Protein AF-A0A835XZD0-F1 (afdb_monomer)

Structure (mmCIF, N/CA/C/O backbone):
data_AF-A0A835XZD0-F1
#
_entry.id   AF-A0A835XZD0-F1
#
loop_
_atom_site.group_PDB
_atom_site.id
_atom_site.type_symbol
_atom_site.label_atom_id
_atom_site.label_alt_id
_atom_site.label_comp_id
_atom_site.label_asym_id
_atom_site.label_entity_id
_atom_site.label_seq_id
_atom_site.pdbx_PDB_ins_code
_atom_site.Cartn_x
_atom_site.Cartn_y
_atom_site.Cartn_z
_atom_site.occupancy
_atom_site.B_iso_or_equiv
_atom_site.auth_seq_id
_atom_site.auth_comp_id
_atom_site.auth_asym_id
_atom_site.auth_atom_id
_atom_site.pdbx_PDB_model_num
ATOM 1 N N . MET A 1 1 ? -7.000 -15.574 10.319 1.00 62.00 1 MET A N 1
ATOM 2 C CA . MET A 1 1 ? -7.477 -14.331 9.666 1.00 62.00 1 MET A CA 1
ATOM 3 C C . MET A 1 1 ? -6.426 -13.228 9.641 1.00 62.00 1 MET A C 1
ATOM 5 O O . MET A 1 1 ? -6.126 -12.768 8.556 1.00 62.00 1 MET A O 1
ATOM 9 N N . MET A 1 2 ? -5.828 -12.828 10.772 1.00 71.19 2 MET A N 1
ATOM 10 C CA . MET A 1 2 ? -4.904 -11.673 10.806 1.00 71.19 2 MET A CA 1
ATOM 11 C C . MET A 1 2 ? -3.666 -11.814 9.914 1.00 71.19 2 MET A C 1
ATOM 13 O O . MET A 1 2 ? -3.356 -10.897 9.166 1.00 71.19 2 MET A O 1
ATOM 17 N N . ALA A 1 3 ? -3.011 -12.978 9.919 1.00 74.88 3 ALA A N 1
ATOM 18 C CA . ALA A 1 3 ? -1.850 -13.234 9.058 1.00 74.88 3 ALA A CA 1
ATOM 19 C C . ALA A 1 3 ? -2.166 -13.081 7.558 1.00 74.88 3 ALA A C 1
ATOM 21 O O . ALA A 1 3 ? -1.335 -12.616 6.789 1.00 74.88 3 ALA A O 1
ATOM 22 N N . LEU A 1 4 ? -3.399 -13.409 7.166 1.00 74.69 4 LEU A N 1
ATOM 23 C CA . LEU A 1 4 ? -3.897 -13.322 5.794 1.00 74.69 4 LEU A CA 1
ATOM 24 C C . LEU A 1 4 ? -3.960 -11.862 5.312 1.00 74.69 4 LEU A C 1
ATOM 26 O O . LEU A 1 4 ? -3.632 -11.574 4.170 1.00 74.69 4 LEU A O 1
ATOM 30 N N . PHE A 1 5 ? -4.308 -10.933 6.209 1.00 76.12 5 PHE A N 1
ATOM 31 C CA . PHE A 1 5 ? -4.291 -9.495 5.925 1.00 76.12 5 PHE A CA 1
ATOM 32 C C . PHE A 1 5 ? -2.883 -8.905 5.913 1.00 76.12 5 PHE A C 1
ATOM 34 O O . PHE A 1 5 ? -2.608 -8.009 5.124 1.00 76.12 5 PHE A O 1
ATOM 41 N N . VAL A 1 6 ? -1.984 -9.409 6.761 1.00 83.88 6 VAL A N 1
ATOM 42 C CA . VAL A 1 6 ? -0.593 -8.932 6.812 1.00 83.88 6 VAL A CA 1
ATOM 43 C C . VAL A 1 6 ? 0.179 -9.330 5.552 1.00 83.88 6 VAL A C 1
ATOM 45 O O . VAL A 1 6 ? 0.949 -8.531 5.033 1.00 83.88 6 VAL A O 1
ATOM 48 N N . LEU A 1 7 ? -0.056 -10.538 5.032 1.00 88.81 7 LEU A N 1
ATOM 49 C CA . LEU A 1 7 ? 0.599 -11.050 3.821 1.00 88.81 7 LEU A CA 1
ATOM 50 C C . LEU A 1 7 ? -0.079 -10.601 2.517 1.00 88.81 7 LEU A C 1
ATOM 52 O O . LEU A 1 7 ? 0.405 -10.914 1.429 1.00 88.81 7 LEU A O 1
ATOM 56 N N . PHE A 1 8 ? -1.181 -9.857 2.613 1.00 89.88 8 PHE A N 1
ATOM 57 C CA . PHE A 1 8 ? -1.976 -9.432 1.467 1.00 89.88 8 PHE A CA 1
ATOM 58 C C . PHE A 1 8 ? -1.177 -8.672 0.389 1.00 89.88 8 PHE A C 1
ATOM 60 O O . PHE A 1 8 ? -1.317 -9.033 -0.780 1.00 89.88 8 PHE A O 1
ATOM 67 N N . PRO A 1 9 ? -0.296 -7.699 0.718 1.00 92.19 9 PRO A N 1
ATOM 68 C CA . PRO A 1 9 ? 0.507 -7.017 -0.301 1.00 92.19 9 PRO A CA 1
ATOM 69 C C . PRO A 1 9 ? 1.419 -7.983 -1.070 1.00 92.19 9 PRO A C 1
ATOM 71 O O . PRO A 1 9 ? 1.536 -7.894 -2.289 1.00 92.19 9 PRO A O 1
ATOM 74 N N . SER A 1 10 ? 2.020 -8.951 -0.372 1.00 92.56 10 SER A N 1
ATOM 75 C CA . SER A 1 10 ? 2.908 -9.947 -0.980 1.00 92.56 10 SER A CA 1
ATOM 76 C C . SER A 1 10 ? 2.158 -10.873 -1.934 1.00 92.56 10 SER A C 1
ATOM 78 O O . SER A 1 10 ? 2.663 -11.203 -3.005 1.00 92.56 10 SER A O 1
ATOM 80 N N . TRP A 1 11 ? 0.940 -11.281 -1.575 1.00 92.00 11 TRP A N 1
ATOM 81 C CA . TRP A 1 11 ? 0.103 -12.108 -2.445 1.00 92.00 11 TRP A CA 1
ATOM 82 C C . TRP A 1 11 ? -0.404 -11.340 -3.656 1.00 92.00 11 TRP A C 1
ATOM 84 O O . TRP A 1 11 ? -0.382 -11.883 -4.757 1.00 92.00 11 TRP A O 1
ATOM 94 N N . ALA A 1 12 ? -0.798 -10.079 -3.473 1.00 94.56 12 ALA A N 1
ATOM 95 C CA . ALA A 1 12 ? -1.161 -9.203 -4.577 1.00 94.56 12 ALA A CA 1
ATOM 96 C C . ALA A 1 12 ? -0.004 -9.061 -5.571 1.00 94.56 12 ALA A C 1
ATOM 98 O O . ALA A 1 12 ? -0.209 -9.220 -6.772 1.00 94.56 12 ALA A O 1
ATOM 99 N N . ASN A 1 13 ? 1.219 -8.855 -5.075 1.00 94.56 13 ASN A N 1
ATOM 100 C CA . ASN A 1 13 ? 2.401 -8.735 -5.923 1.00 94.56 13 ASN A CA 1
ATOM 101 C C . ASN A 1 13 ? 2.656 -10.040 -6.692 1.00 94.56 13 ASN A C 1
ATOM 103 O O . ASN A 1 13 ? 2.790 -10.022 -7.915 1.00 94.56 13 ASN A O 1
ATOM 107 N N . ALA A 1 14 ? 2.626 -11.184 -6.000 1.00 93.06 14 ALA A N 1
ATOM 108 C CA . ALA A 1 14 ? 2.765 -12.492 -6.634 1.00 93.06 14 ALA A CA 1
ATOM 109 C C . ALA A 1 14 ? 1.700 -12.727 -7.717 1.00 93.06 14 ALA A C 1
ATOM 111 O O . ALA A 1 14 ? 2.046 -13.094 -8.838 1.00 93.06 14 ALA A O 1
ATOM 112 N N . GLY A 1 15 ? 0.433 -12.441 -7.414 1.00 93.56 15 GLY A N 1
ATOM 113 C CA . GLY A 1 15 ? -0.678 -12.597 -8.347 1.00 93.56 15 GLY A CA 1
ATOM 114 C C . GLY A 1 15 ? -0.558 -11.699 -9.576 1.00 93.56 15 GLY A C 1
ATOM 115 O O . GLY A 1 15 ? -0.644 -12.193 -10.697 1.00 93.56 15 GLY A O 1
ATOM 116 N N . PHE A 1 16 ? -0.307 -10.399 -9.394 1.00 94.12 16 PHE A N 1
ATOM 117 C CA . PHE A 1 16 ? -0.150 -9.473 -10.520 1.00 94.12 16 PHE A CA 1
ATOM 118 C C . PHE A 1 16 ? 1.096 -9.779 -11.352 1.00 94.12 16 PHE A C 1
ATOM 120 O O . PHE A 1 16 ? 1.062 -9.627 -12.569 1.00 94.12 16 PHE A O 1
ATOM 127 N N . SER A 1 17 ? 2.177 -10.264 -10.733 1.00 92.50 17 SER A N 1
ATOM 128 C CA . SER A 1 17 ? 3.423 -10.558 -11.452 1.00 92.50 17 SER A CA 1
ATOM 129 C C . SER A 1 17 ? 3.309 -11.718 -12.446 1.00 92.50 17 SER A C 1
ATOM 131 O O . SER A 1 17 ? 4.144 -11.834 -13.336 1.00 92.50 17 SER A O 1
ATOM 133 N N . ILE A 1 18 ? 2.259 -12.544 -12.347 1.00 93.00 18 ILE A N 1
ATOM 134 C CA . ILE A 1 18 ? 1.927 -13.542 -13.375 1.00 93.00 18 ILE A CA 1
ATOM 135 C C . ILE A 1 18 ? 1.577 -12.849 -14.701 1.00 93.00 18 ILE A C 1
ATOM 137 O O . ILE A 1 18 ? 1.911 -13.363 -15.752 1.00 93.00 18 ILE A O 1
ATOM 141 N N . PHE A 1 19 ? 0.972 -11.663 -14.653 1.00 91.69 19 PHE A N 1
ATOM 142 C CA . PHE A 1 19 ? 0.562 -10.884 -15.828 1.00 91.69 19 PHE A CA 1
ATOM 143 C C . PHE A 1 19 ? 1.585 -9.817 -16.236 1.00 91.69 19 PHE A C 1
ATOM 145 O O . PHE A 1 19 ? 1.381 -9.100 -17.217 1.00 91.69 19 PHE A O 1
ATOM 152 N N . SER A 1 20 ? 2.650 -9.660 -15.449 1.00 90.44 20 SER A N 1
ATOM 153 C CA . SER A 1 20 ? 3.707 -8.692 -15.717 1.00 90.44 20 SER A CA 1
ATOM 154 C C . SER A 1 20 ? 4.618 -9.226 -16.805 1.00 90.44 20 SER A C 1
ATOM 156 O O . SER A 1 20 ? 5.092 -10.362 -16.732 1.00 90.44 20 SER A O 1
ATOM 158 N N . CYS A 1 21 ? 4.878 -8.385 -17.794 1.00 88.00 21 CYS A N 1
ATOM 159 C CA . CYS A 1 21 ? 5.799 -8.689 -18.867 1.00 88.00 21 CYS A CA 1
ATOM 160 C C . CYS A 1 21 ? 6.776 -7.547 -19.051 1.00 88.00 21 CYS A C 1
ATOM 162 O O . CYS A 1 21 ? 6.448 -6.391 -18.787 1.00 88.00 21 CYS A O 1
ATOM 164 N N . TYR A 1 22 ? 7.963 -7.894 -19.522 1.00 83.12 22 TYR A N 1
ATOM 165 C CA . TYR A 1 22 ? 9.059 -6.966 -19.711 1.00 83.12 22 TYR A CA 1
ATOM 166 C C . TYR A 1 22 ? 9.560 -7.039 -21.152 1.00 83.12 22 TYR A C 1
ATOM 168 O O . TYR A 1 22 ? 9.716 -8.125 -21.716 1.00 83.12 22 TYR A O 1
ATOM 176 N N . LEU A 1 23 ? 9.783 -5.878 -21.762 1.00 79.44 23 LEU A N 1
ATOM 177 C CA . LEU A 1 23 ? 10.375 -5.771 -23.091 1.00 79.44 23 LEU A CA 1
ATOM 178 C C . LEU A 1 23 ? 11.888 -5.648 -22.920 1.00 79.44 23 LEU A C 1
ATOM 180 O O . LEU A 1 23 ? 12.367 -4.702 -22.302 1.00 79.44 23 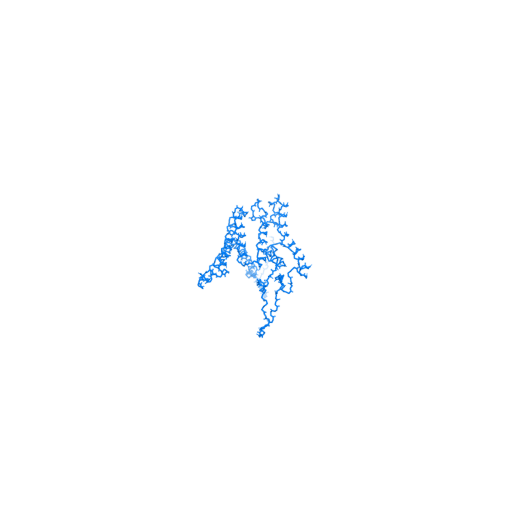LEU A O 1
ATOM 184 N N . VAL A 1 24 ? 12.625 -6.636 -23.429 1.00 73.25 24 VAL A N 1
ATOM 185 C CA . VAL A 1 24 ? 14.086 -6.695 -23.277 1.00 73.25 24 VAL A CA 1
ATOM 186 C C . VAL A 1 24 ? 14.778 -5.703 -24.214 1.00 73.25 24 VAL A C 1
ATOM 188 O O . VAL A 1 24 ? 15.782 -5.124 -23.818 1.00 73.25 24 VAL A O 1
ATOM 191 N N . ASP A 1 25 ? 14.197 -5.421 -25.386 1.00 62.72 25 ASP A N 1
ATOM 192 C CA . ASP A 1 25 ? 14.733 -4.457 -26.346 1.00 62.72 25 ASP A CA 1
ATOM 193 C C . ASP A 1 25 ? 13.641 -3.550 -26.930 1.00 62.72 25 ASP A C 1
ATOM 195 O O . ASP A 1 25 ? 12.787 -3.979 -27.703 1.00 62.72 25 ASP A O 1
ATOM 199 N N . ASN A 1 26 ? 13.723 -2.257 -26.604 1.00 54.38 26 ASN A N 1
ATOM 200 C CA . ASN A 1 26 ? 12.981 -1.181 -27.273 1.00 54.38 26 ASN A CA 1
ATOM 201 C C . ASN A 1 26 ? 13.875 -0.410 -28.252 1.00 54.38 26 ASN A C 1
ATOM 203 O O . ASN A 1 26 ? 13.522 0.700 -28.662 1.00 54.38 26 ASN A O 1
ATOM 207 N N . THR A 1 27 ? 15.061 -0.931 -28.592 1.00 51.12 27 THR A N 1
ATOM 208 C CA . THR A 1 27 ? 15.845 -0.295 -29.645 1.00 51.12 27 THR A CA 1
ATOM 209 C C . THR A 1 27 ? 15.006 -0.387 -30.917 1.00 51.12 27 THR A C 1
ATOM 211 O O . THR A 1 27 ? 14.569 -1.485 -31.278 1.00 51.12 27 THR A O 1
ATOM 214 N N . PRO A 1 28 ? 14.697 0.737 -31.595 1.00 44.06 28 PRO A N 1
ATOM 215 C CA . PRO A 1 28 ? 14.210 0.625 -32.950 1.00 44.06 28 PRO A CA 1
ATOM 216 C C . PRO A 1 28 ? 15.306 -0.160 -33.646 1.00 44.06 28 PRO A C 1
ATOM 218 O O . PRO A 1 28 ? 16.447 0.303 -33.710 1.00 44.06 28 PRO A O 1
ATOM 221 N N . SER A 1 29 ? 14.987 -1.378 -34.081 1.00 43.34 29 SER A N 1
ATOM 222 C CA . SER A 1 29 ? 15.802 -2.046 -35.071 1.00 43.34 29 SER A CA 1
ATOM 223 C C . SER A 1 29 ? 15.931 -1.014 -36.173 1.00 43.34 29 SER A C 1
ATOM 225 O O . SER A 1 29 ? 14.979 -0.693 -36.888 1.00 43.34 29 SER A O 1
ATOM 227 N N . LEU A 1 30 ? 17.100 -0.377 -36.229 1.00 44.03 30 LEU A N 1
ATOM 228 C CA . LEU A 1 30 ? 17.513 0.326 -37.408 1.00 44.03 30 LEU A CA 1
ATOM 229 C C . LEU A 1 30 ? 17.287 -0.716 -38.490 1.00 44.03 30 LEU A C 1
ATOM 231 O O . LEU A 1 30 ? 17.976 -1.733 -38.545 1.00 44.03 30 LEU A O 1
ATOM 235 N N . GLY A 1 31 ? 16.313 -0.452 -39.358 1.00 43.59 31 GLY A N 1
ATOM 236 C CA . GLY A 1 31 ? 16.214 -1.039 -40.684 1.00 43.59 31 GLY A CA 1
ATOM 237 C C . GLY A 1 31 ? 17.425 -0.649 -41.532 1.00 43.59 31 GLY A C 1
ATOM 238 O O . GLY A 1 31 ? 17.304 -0.395 -42.725 1.00 43.59 31 GLY A O 1
ATOM 239 N N . GLN A 1 32 ? 18.603 -0.576 -40.926 1.00 40.03 32 GLN A N 1
ATOM 240 C CA . GLN A 1 32 ? 19.863 -0.527 -41.590 1.00 40.03 32 GLN A CA 1
ATOM 241 C C . GLN A 1 32 ? 20.332 -1.969 -41.624 1.00 40.03 32 GLN A C 1
ATOM 243 O O . GLN A 1 32 ? 20.843 -2.521 -40.654 1.00 40.03 32 GLN A O 1
ATOM 248 N N . ARG A 1 33 ? 20.127 -2.566 -42.799 1.00 41.69 33 ARG A N 1
ATOM 249 C CA . ARG A 1 33 ? 21.093 -3.476 -43.411 1.00 41.69 33 ARG A CA 1
ATOM 250 C C . ARG A 1 33 ? 22.505 -2.906 -43.201 1.00 41.69 33 ARG A C 1
ATOM 252 O O . ARG A 1 33 ? 23.051 -2.251 -44.083 1.00 41.69 33 ARG A O 1
ATOM 259 N N . GLY A 1 34 ? 23.067 -3.101 -42.017 1.00 37.88 34 GLY A N 1
ATOM 260 C CA . GLY A 1 34 ? 24.493 -3.082 -41.779 1.00 37.88 34 GLY A CA 1
ATOM 261 C C . GLY A 1 34 ? 24.986 -4.424 -42.271 1.00 37.88 34 GLY A C 1
ATOM 262 O O . GLY A 1 34 ? 24.643 -5.462 -41.713 1.00 37.88 34 GLY A O 1
ATOM 263 N N . SER A 1 35 ? 25.677 -4.394 -43.402 1.00 35.72 35 SER A N 1
ATOM 264 C CA . SER A 1 35 ? 26.403 -5.516 -43.973 1.00 35.72 35 SER A CA 1
ATOM 265 C C . SER A 1 35 ? 27.103 -6.327 -42.888 1.00 35.72 35 SER A C 1
ATOM 267 O O . SER A 1 35 ? 27.881 -5.788 -42.104 1.00 35.72 35 SER A O 1
ATOM 269 N N . ALA A 1 36 ? 26.841 -7.630 -42.894 1.00 45.81 36 ALA A N 1
ATOM 270 C CA . ALA A 1 36 ? 27.636 -8.613 -42.192 1.00 45.81 36 ALA A CA 1
ATOM 271 C C . ALA A 1 36 ? 29.098 -8.505 -42.641 1.00 45.81 36 ALA A C 1
ATOM 273 O O . ALA A 1 36 ? 29.450 -9.052 -43.677 1.00 45.81 36 ALA A O 1
ATOM 274 N N . THR A 1 37 ? 29.921 -7.803 -41.870 1.00 44.28 37 THR A N 1
ATOM 275 C CA . THR A 1 37 ? 31.369 -8.012 -41.762 1.00 44.28 37 THR A CA 1
ATOM 276 C C . THR A 1 37 ? 31.860 -7.249 -40.540 1.00 44.28 37 THR A C 1
ATOM 278 O O . THR A 1 37 ? 32.275 -6.107 -40.665 1.00 44.28 37 THR A O 1
ATOM 281 N N . GLU A 1 38 ? 31.770 -7.874 -39.368 1.00 37.72 38 GLU A N 1
ATOM 282 C CA . GLU A 1 38 ? 32.809 -7.823 -38.330 1.00 37.72 38 GLU A CA 1
ATOM 283 C C . GLU A 1 38 ? 32.451 -8.847 -37.246 1.00 37.72 38 GLU A C 1
ATOM 285 O O . GLU A 1 38 ? 31.845 -8.566 -36.219 1.00 37.72 38 GLU A O 1
ATOM 290 N N . SER A 1 39 ? 32.791 -10.101 -37.544 1.00 48.72 39 SER A N 1
ATOM 291 C CA . SER A 1 39 ? 32.987 -11.128 -36.530 1.00 48.72 39 SER A CA 1
ATOM 292 C C . SER A 1 39 ? 34.387 -10.935 -35.961 1.00 48.72 39 SER A C 1
ATOM 294 O O . SER A 1 39 ? 35.364 -11.135 -36.681 1.00 48.72 39 SER A O 1
ATOM 296 N N . LEU A 1 40 ? 34.486 -10.556 -34.687 1.00 44.19 40 LEU A N 1
ATOM 297 C CA . LEU A 1 40 ? 35.631 -10.902 -33.850 1.00 44.19 40 LEU A CA 1
ATOM 298 C C . LEU A 1 40 ? 35.239 -10.816 -32.369 1.00 44.19 40 LEU A C 1
ATOM 300 O O . LEU A 1 40 ? 35.133 -9.745 -31.784 1.00 44.19 40 LEU A O 1
ATOM 304 N N . ASN A 1 41 ? 35.058 -12.002 -31.785 1.00 44.19 41 ASN A N 1
ATOM 305 C CA . ASN A 1 41 ? 35.061 -12.290 -30.350 1.00 44.19 41 ASN A CA 1
ATOM 306 C C . ASN A 1 41 ? 33.994 -11.573 -29.510 1.00 44.19 41 ASN A C 1
ATOM 308 O O . ASN A 1 41 ? 34.301 -10.796 -28.610 1.00 44.19 41 ASN A O 1
ATOM 312 N N . GLY A 1 42 ? 32.734 -11.924 -29.729 1.00 35.41 42 GLY A N 1
ATOM 313 C CA . GLY A 1 42 ? 31.656 -11.600 -28.806 1.00 35.41 42 GLY A CA 1
ATOM 314 C C . GLY A 1 42 ? 30.603 -12.683 -28.906 1.00 35.41 42 GLY A C 1
ATOM 315 O O . GLY A 1 42 ? 30.081 -12.921 -29.987 1.00 35.41 42 GLY A O 1
ATOM 316 N N . PHE A 1 43 ? 30.364 -13.372 -27.796 1.00 41.38 43 PHE A N 1
ATOM 317 C CA . PHE A 1 43 ? 29.231 -14.264 -27.566 1.00 41.38 43 PHE A CA 1
ATOM 318 C C . PHE A 1 43 ? 27.994 -13.768 -28.332 1.00 41.38 43 PHE A C 1
ATOM 320 O O . PHE A 1 43 ? 27.593 -12.620 -28.141 1.00 41.38 43 PHE A O 1
ATOM 327 N N . GLU A 1 44 ? 27.442 -14.597 -29.227 1.00 41.91 44 GLU A N 1
ATOM 328 C CA . GLU A 1 44 ? 26.218 -14.293 -29.969 1.00 41.91 44 GLU A CA 1
ATOM 329 C C . GLU A 1 44 ? 25.075 -14.056 -28.972 1.00 41.91 44 GLU A C 1
ATOM 331 O O . GLU A 1 44 ? 24.315 -14.958 -28.631 1.00 41.91 44 GLU A O 1
ATOM 336 N N . PHE A 1 45 ? 24.903 -12.812 -28.527 1.00 50.56 45 PHE A N 1
ATOM 337 C CA . PHE A 1 45 ? 23.612 -12.300 -28.088 1.00 50.56 45 PHE A CA 1
ATOM 338 C C . PHE A 1 45 ? 22.767 -12.108 -29.348 1.00 50.56 45 PHE A C 1
ATOM 340 O O . PHE A 1 45 ? 22.440 -10.992 -29.747 1.00 50.56 45 PHE A O 1
ATOM 347 N N . ALA A 1 46 ? 22.494 -13.213 -30.044 1.00 44.81 46 ALA A N 1
ATOM 348 C CA . ALA A 1 46 ? 21.573 -13.242 -31.156 1.00 44.81 46 ALA A CA 1
ATOM 349 C C . ALA A 1 46 ? 20.180 -12.955 -30.591 1.00 44.81 46 ALA A C 1
ATOM 351 O O . ALA A 1 46 ? 19.461 -13.850 -30.163 1.00 44.81 46 ALA A O 1
ATOM 352 N N . LEU A 1 47 ? 19.852 -11.664 -30.591 1.00 46.91 47 LEU A N 1
ATOM 353 C CA . LEU A 1 47 ? 18.527 -11.142 -30.872 1.00 46.91 47 LEU A CA 1
ATOM 354 C C . LEU A 1 47 ? 17.443 -11.729 -29.957 1.00 46.91 47 LEU A C 1
ATOM 356 O O . LEU A 1 47 ? 16.616 -12.531 -30.386 1.00 46.91 47 LEU A O 1
ATOM 360 N N . ALA A 1 48 ? 17.335 -11.185 -28.740 1.00 43.12 48 ALA A N 1
ATOM 361 C CA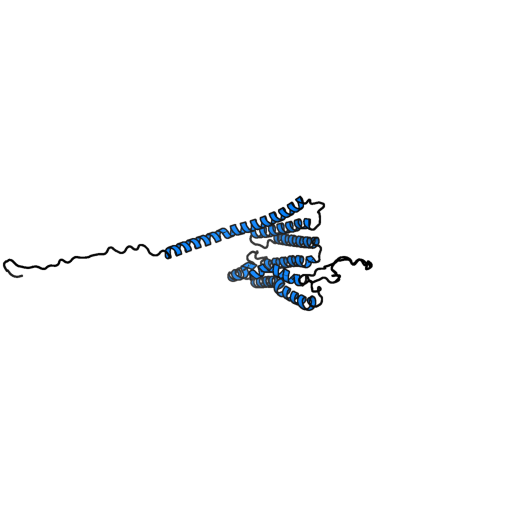 . ALA A 1 48 ? 16.067 -11.139 -28.001 1.00 43.12 48 ALA A CA 1
ATOM 362 C C . ALA A 1 48 ? 15.065 -10.179 -28.688 1.00 43.12 48 ALA A C 1
ATOM 364 O O . ALA A 1 48 ? 14.333 -9.427 -28.051 1.00 43.12 48 ALA A O 1
ATOM 365 N N . THR A 1 49 ? 15.042 -10.187 -30.022 1.00 44.19 49 THR A N 1
ATOM 366 C CA . THR A 1 49 ? 14.180 -9.383 -30.885 1.00 44.19 49 THR A CA 1
ATOM 367 C C . THR A 1 49 ? 12.852 -10.109 -31.050 1.00 44.19 49 THR A C 1
ATOM 369 O O . THR A 1 49 ? 12.410 -10.404 -32.159 1.00 44.19 49 THR A O 1
ATOM 372 N N . ALA A 1 50 ? 12.220 -10.445 -29.928 1.00 47.28 50 ALA A N 1
ATOM 373 C CA . ALA A 1 50 ? 10.816 -10.794 -29.934 1.00 47.28 50 ALA A CA 1
ATOM 374 C C . ALA A 1 50 ? 10.020 -9.474 -29.920 1.00 47.28 50 ALA A C 1
ATOM 376 O O . ALA A 1 50 ? 10.195 -8.669 -29.006 1.00 47.28 50 ALA A O 1
ATOM 377 N N . PRO A 1 51 ? 9.138 -9.208 -30.904 1.00 54.88 51 PRO A N 1
ATOM 378 C CA . PRO A 1 51 ? 8.201 -8.082 -30.823 1.00 54.88 51 PRO A CA 1
ATOM 379 C C . PRO A 1 51 ? 7.221 -8.230 -29.642 1.00 54.88 51 PRO A C 1
ATOM 381 O O . PRO A 1 51 ? 6.569 -7.268 -29.240 1.00 54.88 51 PRO A O 1
ATOM 384 N N . SER A 1 52 ? 7.110 -9.440 -29.093 1.00 61.72 52 SER A N 1
ATOM 385 C CA . SER A 1 52 ? 6.392 -9.797 -27.875 1.00 61.72 52 SER A CA 1
ATOM 386 C C . SER A 1 52 ? 7.344 -9.797 -26.675 1.00 61.72 52 SER A C 1
ATOM 388 O O . SER A 1 52 ? 8.383 -10.445 -26.716 1.00 61.72 52 SER A O 1
ATOM 390 N N . GLY A 1 53 ? 6.989 -9.101 -25.589 1.00 79.31 53 GLY A N 1
ATOM 391 C CA . GLY A 1 53 ? 7.777 -9.112 -24.347 1.00 79.31 53 GLY A CA 1
ATOM 392 C C . GLY A 1 53 ? 7.924 -10.511 -23.728 1.00 79.31 53 GLY A C 1
ATOM 393 O O . GLY A 1 53 ? 7.267 -11.464 -24.145 1.00 79.31 53 GLY A O 1
ATOM 394 N N . TYR A 1 54 ? 8.752 -10.629 -22.693 1.00 86.69 54 TYR A N 1
ATOM 395 C CA . TYR A 1 54 ? 8.968 -11.869 -21.936 1.00 86.69 54 TYR A CA 1
ATOM 396 C C . TYR A 1 54 ? 8.266 -11.818 -20.579 1.00 86.69 54 TYR A C 1
ATOM 398 O O . TYR A 1 54 ? 7.991 -10.738 -20.047 1.00 86.69 54 TYR A O 1
ATOM 406 N N . TRP A 1 55 ? 7.940 -12.983 -20.018 1.00 89.44 55 TRP A N 1
ATOM 407 C CA . TRP A 1 55 ? 7.292 -13.060 -18.710 1.00 89.44 55 TRP A CA 1
ATOM 408 C C . TRP A 1 55 ? 8.274 -12.727 -17.577 1.00 89.44 55 TRP A C 1
ATOM 410 O O . TRP A 1 55 ? 9.305 -13.376 -17.422 1.00 89.44 55 TRP A O 1
ATOM 420 N N . THR A 1 56 ? 7.929 -11.761 -16.717 1.00 87.06 56 THR A N 1
ATOM 421 C CA . THR A 1 56 ? 8.839 -11.246 -15.676 1.00 87.06 56 THR A CA 1
ATOM 422 C C . THR A 1 56 ? 9.303 -12.309 -14.669 1.00 87.06 56 THR A C 1
ATOM 424 O O . THR A 1 56 ? 10.377 -12.182 -14.081 1.00 87.06 56 THR A O 1
ATOM 427 N N . ARG A 1 57 ? 8.510 -13.364 -14.436 1.00 87.75 57 ARG A N 1
ATOM 428 C CA . ARG A 1 57 ? 8.856 -14.444 -13.490 1.00 87.75 57 ARG A CA 1
ATOM 429 C C . ARG A 1 57 ? 9.675 -15.570 -14.110 1.00 87.75 57 ARG A C 1
ATOM 431 O O . ARG A 1 57 ? 10.366 -16.261 -13.365 1.00 87.75 57 ARG A O 1
ATOM 438 N N . ASP A 1 58 ? 9.581 -15.756 -15.420 1.00 89.44 58 ASP A N 1
ATOM 439 C CA . ASP A 1 58 ? 10.318 -16.775 -16.157 1.00 89.44 58 ASP A CA 1
ATOM 440 C C . ASP A 1 58 ? 10.626 -16.254 -17.563 1.00 89.44 58 ASP A C 1
ATOM 442 O O . ASP A 1 58 ? 9.803 -16.316 -18.478 1.00 89.44 58 ASP A O 1
ATOM 446 N N . MET A 1 59 ? 11.849 -15.750 -17.723 1.00 86.81 59 MET A N 1
ATOM 447 C CA . MET A 1 59 ? 12.332 -15.177 -18.979 1.00 86.81 59 MET A CA 1
ATOM 448 C C . MET A 1 59 ? 12.560 -16.233 -20.074 1.00 86.81 59 MET A C 1
ATOM 450 O O . MET A 1 59 ? 12.915 -15.869 -21.192 1.00 86.81 59 MET A O 1
ATOM 454 N N . GLN A 1 60 ? 12.357 -17.529 -19.794 1.00 87.62 60 GLN A N 1
ATOM 455 C CA . GLN A 1 60 ? 12.353 -18.576 -20.823 1.00 87.62 60 GLN A CA 1
ATOM 456 C C . GLN A 1 60 ? 11.021 -18.644 -21.588 1.00 87.62 60 GLN A C 1
ATOM 458 O O . GLN A 1 60 ? 10.938 -19.336 -22.602 1.00 87.62 60 GLN A O 1
ATOM 463 N N . GLN A 1 61 ? 9.978 -17.953 -21.112 1.00 85.81 61 GLN A N 1
ATOM 464 C CA . GLN A 1 61 ? 8.638 -17.968 -21.696 1.00 85.81 61 GLN A CA 1
ATOM 465 C C . GLN A 1 61 ? 8.286 -16.612 -22.322 1.00 85.81 61 GLN A C 1
ATOM 467 O O . GLN A 1 61 ? 8.447 -15.552 -21.709 1.00 85.81 61 GLN A O 1
ATOM 472 N N . GLU A 1 62 ? 7.722 -16.651 -23.529 1.00 86.06 62 GLU A N 1
ATOM 473 C CA . GLU A 1 62 ? 7.143 -15.471 -24.175 1.00 86.06 62 GLU A CA 1
ATOM 474 C C . GLU A 1 62 ? 5.880 -14.989 -23.441 1.00 86.06 62 GLU A C 1
ATOM 476 O O . GLU A 1 62 ? 5.083 -15.759 -22.888 1.00 86.06 62 GLU A O 1
ATOM 481 N N . CYS A 1 63 ? 5.671 -13.676 -23.431 1.00 88.69 63 CYS A N 1
ATOM 482 C CA . CYS A 1 63 ? 4.514 -13.061 -22.802 1.00 88.69 63 CYS A CA 1
ATOM 483 C C . CYS A 1 63 ? 3.227 -13.355 -23.589 1.00 88.69 63 CYS A C 1
ATOM 485 O O . CYS A 1 63 ? 3.146 -13.058 -24.776 1.00 88.69 63 CYS A O 1
ATOM 487 N N . TYR A 1 64 ? 2.199 -13.893 -22.921 1.00 88.88 64 TYR A N 1
ATOM 488 C CA . TYR A 1 64 ? 0.896 -14.225 -23.519 1.00 88.88 64 TYR A CA 1
ATOM 489 C C . TYR A 1 64 ? 0.953 -15.165 -24.740 1.00 88.88 64 TYR A C 1
ATOM 491 O O . TYR A 1 64 ? 0.022 -15.186 -25.546 1.00 88.88 64 TYR A O 1
ATOM 499 N N . VAL A 1 65 ? 1.989 -15.999 -24.850 1.00 88.12 65 VAL A N 1
ATOM 500 C CA . VAL A 1 65 ? 2.117 -17.019 -25.903 1.00 88.12 65 VAL A CA 1
ATOM 501 C C . VAL A 1 65 ? 2.396 -18.386 -25.272 1.00 88.12 65 VAL A C 1
ATOM 503 O O . VAL A 1 65 ? 2.914 -18.487 -24.159 1.00 88.12 65 VAL A O 1
ATOM 506 N N . GLY A 1 66 ? 1.987 -19.460 -25.955 1.00 89.56 66 GLY A N 1
ATOM 507 C CA . GLY A 1 66 ? 2.267 -20.836 -25.541 1.00 89.56 66 GLY A CA 1
ATOM 508 C C . GLY A 1 66 ? 1.763 -21.155 -24.130 1.00 89.56 66 GLY A C 1
ATOM 509 O O . GLY A 1 66 ? 0.609 -20.880 -23.792 1.00 89.56 66 GLY A O 1
ATOM 510 N N . ALA A 1 67 ? 2.645 -21.726 -23.304 1.00 89.94 67 ALA A N 1
ATOM 511 C CA . ALA A 1 67 ? 2.324 -22.164 -21.947 1.00 89.94 67 ALA A CA 1
ATOM 512 C C . ALA A 1 67 ? 1.871 -21.012 -21.036 1.00 89.94 67 ALA A C 1
ATOM 514 O O . ALA A 1 67 ? 0.984 -21.203 -20.198 1.00 89.94 67 ALA A O 1
ATOM 515 N N . HIS A 1 68 ? 2.430 -19.810 -21.212 1.00 90.75 68 HIS A N 1
ATOM 516 C CA . HIS A 1 68 ? 2.057 -18.643 -20.417 1.00 90.75 68 HIS A CA 1
ATOM 517 C C . HIS A 1 68 ? 0.576 -18.292 -20.616 1.00 90.75 68 HIS A C 1
ATOM 519 O O . HIS A 1 68 ? -0.176 -18.232 -19.641 1.00 90.75 68 HIS A O 1
ATOM 525 N N . ALA A 1 69 ? 0.122 -18.159 -21.865 1.00 91.75 69 ALA A N 1
ATOM 526 C CA . ALA A 1 69 ? -1.279 -17.858 -22.157 1.00 91.75 69 ALA A CA 1
ATOM 527 C C . ALA A 1 69 ? -2.241 -19.001 -21.816 1.00 91.75 69 ALA A C 1
ATOM 529 O O . ALA A 1 69 ? -3.330 -18.743 -21.306 1.00 91.75 69 ALA A O 1
ATOM 530 N N . SER A 1 70 ? -1.877 -20.255 -22.098 1.00 93.88 70 SER A N 1
ATOM 531 C CA . SER A 1 70 ? -2.811 -21.375 -21.937 1.00 93.88 70 SER A CA 1
ATOM 532 C C . SER A 1 70 ? -2.947 -21.857 -20.493 1.00 93.88 70 SER A C 1
ATOM 534 O O . SER A 1 70 ? -4.013 -22.339 -20.115 1.00 93.88 70 SER A O 1
ATOM 536 N N . PHE A 1 71 ? -1.881 -21.768 -19.692 1.00 93.62 71 PHE A N 1
ATOM 537 C CA . PHE A 1 71 ? -1.838 -22.351 -18.349 1.00 93.62 71 PHE A CA 1
ATOM 538 C C . PHE A 1 71 ? -1.714 -21.293 -17.252 1.00 93.62 71 PHE A C 1
ATOM 540 O O . PHE A 1 71 ? -2.558 -21.223 -16.356 1.00 93.62 71 PHE A O 1
ATOM 547 N N . TYR A 1 72 ? -0.691 -20.441 -17.326 1.00 93.69 72 TYR A N 1
ATOM 548 C CA . TYR A 1 72 ? -0.369 -19.516 -16.238 1.00 93.69 72 TYR A CA 1
ATOM 549 C C . TYR A 1 72 ? -1.338 -18.336 -16.148 1.00 93.69 72 TYR A C 1
ATOM 551 O O . TYR A 1 72 ? -1.723 -17.969 -15.042 1.00 93.69 72 TYR A O 1
ATOM 559 N N . VAL A 1 73 ? -1.799 -17.786 -17.275 1.00 93.44 73 VAL A N 1
ATOM 560 C CA . VAL A 1 73 ? -2.768 -16.676 -17.288 1.00 93.44 73 VAL A CA 1
ATOM 561 C C . VAL A 1 73 ? -4.110 -17.081 -16.654 1.00 93.44 73 VAL A C 1
ATOM 563 O O . VAL A 1 73 ? -4.524 -16.411 -15.706 1.00 93.44 73 VAL A O 1
ATOM 566 N N . PRO A 1 74 ? -4.783 -18.183 -17.055 1.00 96.00 74 PRO A N 1
ATOM 567 C CA . PRO A 1 74 ? -6.010 -18.628 -16.391 1.00 96.00 74 PR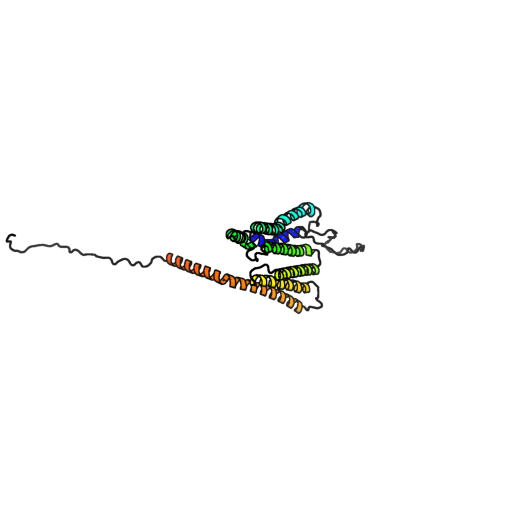O A CA 1
ATOM 568 C C . PRO A 1 74 ? -5.810 -18.926 -14.903 1.00 96.00 74 PRO A C 1
ATOM 570 O O . PRO A 1 74 ? -6.634 -18.528 -14.076 1.00 96.00 74 PRO A O 1
ATOM 573 N N . LEU A 1 75 ? -4.697 -19.577 -14.546 1.00 95.44 75 LEU A N 1
ATOM 574 C CA . LEU A 1 75 ? -4.360 -19.860 -13.152 1.00 95.44 75 LEU A CA 1
ATOM 575 C C . LEU A 1 75 ? -4.161 -18.566 -12.348 1.00 95.44 75 LEU A C 1
ATOM 577 O O . LEU A 1 75 ? -4.680 -18.443 -11.238 1.00 95.44 75 LEU A O 1
ATOM 581 N N . GLY A 1 76 ? -3.475 -17.582 -12.929 1.00 94.44 76 GLY A N 1
ATOM 582 C CA . GLY A 1 76 ? -3.297 -16.250 -12.364 1.00 94.44 76 GLY A CA 1
ATOM 583 C C . GLY A 1 76 ? -4.623 -15.521 -12.170 1.00 94.44 76 GLY A C 1
ATOM 584 O O . GLY A 1 76 ? -4.815 -14.878 -11.140 1.00 94.44 76 GLY A O 1
ATOM 585 N N . VAL A 1 77 ? -5.575 -15.663 -13.101 1.00 95.62 77 VAL A N 1
ATOM 586 C CA . VAL A 1 77 ? -6.902 -15.030 -12.988 1.00 95.62 77 VAL A CA 1
ATOM 587 C C . VAL A 1 77 ? -7.656 -15.628 -11.806 1.00 95.62 77 VAL A C 1
ATOM 589 O O . VAL A 1 77 ? -8.165 -14.889 -10.962 1.00 95.62 77 VAL A O 1
ATOM 592 N N . VAL A 1 78 ? -7.677 -16.959 -11.694 1.00 96.44 78 VAL A N 1
ATOM 593 C CA . VAL A 1 78 ? -8.293 -17.645 -10.550 1.00 96.44 78 VAL A CA 1
ATOM 594 C C . VAL A 1 78 ? -7.613 -17.226 -9.245 1.00 96.44 78 VAL A C 1
ATOM 596 O O . VAL A 1 78 ? -8.300 -16.902 -8.274 1.00 96.44 78 VAL A O 1
ATOM 599 N N . PHE A 1 79 ? -6.280 -17.157 -9.223 1.00 94.50 79 PHE A N 1
ATOM 600 C CA . PHE A 1 79 ? -5.525 -16.721 -8.052 1.00 94.50 79 PHE A CA 1
ATOM 601 C C . PHE A 1 79 ? -5.868 -15.281 -7.642 1.00 94.50 79 PHE A C 1
ATOM 603 O O . PHE A 1 79 ? -6.149 -15.034 -6.469 1.00 94.50 79 PHE A O 1
ATOM 610 N N . LEU A 1 80 ? -5.915 -14.332 -8.583 1.00 94.06 80 LEU A N 1
ATOM 611 C CA . LEU A 1 80 ? -6.299 -12.947 -8.298 1.00 94.06 80 LEU A CA 1
ATOM 612 C C . LEU A 1 80 ? -7.727 -12.858 -7.753 1.00 94.06 80 LEU A C 1
ATOM 614 O O . LEU A 1 80 ? -7.963 -12.172 -6.757 1.00 94.06 80 LEU A O 1
ATOM 618 N N . LEU A 1 81 ? -8.680 -13.575 -8.348 1.00 94.50 81 LEU A N 1
ATOM 619 C CA . LEU A 1 81 ? -10.065 -13.564 -7.878 1.00 94.50 81 LEU A CA 1
ATOM 620 C C . LEU A 1 81 ? -10.181 -14.127 -6.453 1.00 94.50 81 LEU A C 1
ATOM 622 O O . LEU A 1 81 ? -10.812 -13.508 -5.590 1.00 94.50 81 LEU A O 1
ATOM 626 N N . VAL A 1 82 ? -9.532 -15.258 -6.175 1.00 92.69 82 VAL A N 1
ATOM 627 C CA . VAL A 1 82 ? -9.632 -15.955 -4.882 1.00 92.69 82 VAL A CA 1
ATOM 628 C C . VAL A 1 82 ? -8.809 -15.279 -3.783 1.00 92.69 82 VAL A C 1
ATOM 630 O O . VAL A 1 82 ? -9.286 -15.159 -2.658 1.00 92.69 82 VAL A O 1
ATOM 633 N N . PHE A 1 83 ? -7.594 -14.816 -4.070 1.00 90.88 83 PHE A N 1
ATOM 634 C CA . PHE A 1 83 ? -6.669 -14.335 -3.035 1.00 90.88 83 PHE A CA 1
ATOM 635 C C . PHE A 1 83 ? -6.511 -12.817 -2.986 1.00 90.88 83 PHE A C 1
ATOM 637 O O . PHE A 1 83 ? -6.148 -12.298 -1.934 1.00 90.88 83 PHE A O 1
ATOM 644 N N . CYS A 1 84 ? -6.812 -12.092 -4.066 1.00 92.75 84 CYS A N 1
ATOM 645 C CA . CYS A 1 84 ? -6.661 -10.633 -4.107 1.00 92.75 84 CYS A CA 1
ATOM 646 C C . CYS A 1 84 ? -8.014 -9.916 -4.025 1.00 92.75 84 CYS A C 1
ATOM 648 O O . CYS A 1 84 ? -8.184 -9.022 -3.201 1.00 92.75 84 CYS A O 1
ATOM 650 N N . VAL A 1 85 ? -9.005 -10.339 -4.816 1.00 93.50 85 VAL A N 1
ATOM 651 C CA . VAL A 1 85 ? -10.337 -9.705 -4.863 1.00 93.50 85 VAL A CA 1
ATOM 652 C C . VAL A 1 85 ? -11.263 -10.224 -3.763 1.00 93.50 85 VAL A C 1
ATOM 654 O O . VAL A 1 85 ? -12.038 -9.456 -3.191 1.00 93.50 85 VAL A O 1
ATOM 657 N N . SER A 1 86 ? -11.187 -11.509 -3.415 1.00 92.44 86 SER A N 1
ATOM 658 C CA . SER A 1 86 ? -12.076 -12.057 -2.386 1.00 92.44 86 SER A CA 1
ATOM 659 C C . SER A 1 86 ? -11.872 -11.428 -1.004 1.00 92.44 86 SER A C 1
ATOM 661 O O . SER A 1 86 ? -12.883 -11.131 -0.380 1.00 92.44 86 SER A O 1
ATOM 663 N N . PRO A 1 87 ? -10.653 -11.153 -0.493 1.00 91.69 87 PRO A N 1
ATOM 664 C CA . PRO A 1 87 ? -10.501 -10.529 0.824 1.00 91.69 87 PRO A CA 1
ATOM 665 C C . PRO A 1 87 ? -11.243 -9.190 1.006 1.00 91.69 87 PRO A C 1
ATOM 667 O O . PRO A 1 87 ? -12.015 -9.101 1.967 1.00 91.69 87 PRO A O 1
ATOM 670 N N . PRO A 1 88 ? -11.114 -8.174 0.122 1.00 93.31 88 PRO A N 1
ATOM 671 C CA . PRO A 1 88 ? -11.883 -6.938 0.262 1.00 93.31 88 PRO A CA 1
ATOM 672 C C . PRO A 1 88 ? -13.392 -7.170 0.110 1.00 93.31 88 PRO A C 1
ATOM 674 O O . PRO A 1 88 ? -14.169 -6.605 0.880 1.00 93.31 88 PRO A O 1
ATOM 677 N N . VAL A 1 89 ? -13.825 -8.035 -0.817 1.00 94.31 89 VAL A N 1
ATOM 678 C CA . VAL A 1 89 ? -15.256 -8.326 -1.031 1.00 94.31 89 VAL A CA 1
ATOM 679 C C . VAL A 1 89 ? -15.865 -9.061 0.162 1.00 94.31 89 VAL A C 1
ATOM 681 O O . VAL A 1 89 ? -16.924 -8.677 0.653 1.00 94.31 89 VAL A O 1
ATOM 684 N N . VAL A 1 90 ? -15.200 -10.097 0.667 1.00 92.50 90 VAL A N 1
ATOM 685 C CA . VAL A 1 90 ? -15.644 -10.877 1.827 1.00 92.50 90 VAL A CA 1
ATOM 686 C C . VAL A 1 90 ? -15.681 -9.993 3.068 1.00 92.50 90 VAL A C 1
ATOM 688 O O . VAL A 1 90 ? -16.677 -10.027 3.789 1.00 92.50 90 VAL A O 1
ATOM 691 N N . ASN A 1 91 ? -14.660 -9.159 3.294 1.00 91.56 91 ASN A N 1
ATOM 692 C CA . ASN A 1 91 ? -14.650 -8.192 4.392 1.00 91.56 91 ASN A CA 1
ATOM 693 C C . ASN A 1 91 ? -15.860 -7.244 4.311 1.00 91.56 91 ASN A C 1
ATOM 695 O O . ASN A 1 91 ? -16.628 -7.123 5.270 1.00 91.56 91 ASN A O 1
ATOM 699 N N . PHE A 1 92 ? -16.100 -6.659 3.134 1.00 94.06 92 PHE A N 1
ATOM 700 C CA . PHE A 1 92 ? -17.242 -5.783 2.895 1.00 94.06 92 PHE A CA 1
ATOM 701 C C . PHE A 1 92 ? -18.580 -6.496 3.140 1.00 94.06 92 PHE A C 1
ATOM 703 O O . PHE A 1 92 ? -19.417 -6.001 3.897 1.00 94.06 92 PHE A O 1
ATOM 710 N N . VAL A 1 93 ? -18.783 -7.675 2.544 1.00 94.25 93 VAL A N 1
ATOM 711 C CA . VAL A 1 93 ? -20.038 -8.439 2.634 1.00 94.25 93 VAL A CA 1
ATOM 712 C C . VAL A 1 93 ? -20.309 -8.912 4.061 1.00 94.25 93 VAL A C 1
ATOM 714 O O . VAL A 1 93 ? -21.447 -8.805 4.528 1.00 94.25 93 VAL A O 1
ATOM 717 N N . LEU A 1 94 ? -19.294 -9.411 4.773 1.00 91.44 94 LEU A N 1
ATOM 718 C CA . LEU A 1 94 ? -19.436 -9.844 6.165 1.00 91.44 94 LEU A CA 1
ATOM 719 C C . LEU A 1 94 ? -19.894 -8.681 7.043 1.00 91.44 94 LEU A C 1
ATOM 721 O O . LEU A 1 94 ? -20.912 -8.802 7.729 1.00 91.44 94 LEU A O 1
ATOM 725 N N . LEU A 1 95 ? -19.205 -7.539 6.963 1.00 91.19 95 LEU A N 1
ATOM 726 C CA . LEU A 1 95 ? -19.550 -6.350 7.737 1.00 91.19 95 LEU A CA 1
ATOM 727 C C . LEU A 1 95 ? -20.911 -5.769 7.339 1.00 91.19 95 LEU A C 1
ATOM 729 O O . LEU A 1 95 ? -21.670 -5.326 8.204 1.00 91.19 95 LEU A O 1
ATOM 733 N N . TRP A 1 96 ? -21.262 -5.824 6.053 1.00 92.88 96 TRP A N 1
ATOM 734 C CA . TRP A 1 96 ? -22.569 -5.390 5.569 1.00 92.88 96 TRP A CA 1
ATOM 735 C C . TRP A 1 96 ? -23.706 -6.236 6.150 1.00 92.88 96 TRP A C 1
ATOM 737 O O . TRP A 1 96 ? -24.722 -5.689 6.584 1.00 92.88 96 TRP A O 1
ATOM 747 N N . ARG A 1 97 ? -23.533 -7.561 6.233 1.00 91.56 97 ARG A N 1
ATOM 748 C CA . ARG A 1 97 ? -24.534 -8.467 6.824 1.00 91.56 97 ARG A CA 1
ATOM 749 C C . ARG A 1 97 ? -24.723 -8.237 8.320 1.00 91.56 97 ARG A C 1
ATOM 751 O O . ARG A 1 97 ? -25.851 -8.294 8.805 1.00 91.56 97 ARG A O 1
ATOM 758 N N . VAL A 1 98 ? -23.650 -7.942 9.054 1.00 89.69 98 VAL A N 1
ATOM 759 C CA . VAL A 1 98 ? -23.727 -7.692 10.504 1.00 89.69 98 VAL A CA 1
ATOM 760 C C . VAL A 1 98 ? -23.972 -6.224 10.862 1.00 89.69 98 VAL A C 1
ATOM 762 O O . VAL A 1 98 ? -24.034 -5.911 12.049 1.00 89.69 98 VAL A O 1
ATOM 765 N N . ARG A 1 99 ? -24.196 -5.332 9.881 1.00 89.00 99 ARG A N 1
ATOM 766 C CA . ARG A 1 99 ? -24.281 -3.864 10.057 1.00 89.00 99 ARG A CA 1
ATOM 767 C C . ARG A 1 99 ? -25.239 -3.383 11.160 1.00 89.00 99 ARG A C 1
ATOM 769 O O . ARG A 1 99 ? -25.034 -2.332 11.765 1.00 89.00 99 ARG A O 1
ATOM 776 N N . HIS A 1 100 ? -26.285 -4.158 11.437 1.00 89.25 100 HIS A N 1
ATOM 777 C CA . HIS A 1 100 ? -27.293 -3.849 12.454 1.00 89.25 100 HIS A CA 1
ATOM 778 C C . HIS A 1 100 ? -26.902 -4.302 13.873 1.00 89.25 100 HIS A C 1
ATOM 780 O O . HIS A 1 100 ? -27.518 -3.863 14.837 1.00 89.25 100 HIS A O 1
ATOM 786 N N . LYS A 1 101 ? -25.875 -5.149 14.017 1.00 89.00 101 LYS A N 1
ATOM 787 C CA . LYS A 1 101 ? -25.428 -5.757 15.284 1.00 89.00 101 LYS A CA 1
ATOM 788 C C . LYS A 1 101 ? -23.973 -5.410 15.645 1.00 89.00 101 LYS A C 1
ATOM 790 O O . LYS A 1 101 ? -23.374 -6.106 16.458 1.00 89.00 101 LYS A O 1
ATOM 795 N N . LEU A 1 102 ? -23.412 -4.330 15.087 1.00 84.75 102 LEU A N 1
ATOM 796 C CA . LEU A 1 102 ? -22.018 -3.909 15.337 1.00 84.75 102 LEU A CA 1
ATOM 797 C C . LEU A 1 102 ? -21.694 -3.628 16.811 1.00 84.75 102 LEU A C 1
ATOM 799 O O . LEU A 1 102 ? -20.529 -3.702 17.184 1.00 84.75 102 LEU A O 1
ATOM 803 N N . ASP A 1 103 ? -22.684 -3.313 17.643 1.00 86.00 103 ASP A N 1
ATOM 804 C CA . ASP A 1 103 ? -22.453 -3.022 19.066 1.00 86.00 103 ASP A CA 1
ATOM 805 C C . ASP A 1 103 ? -22.556 -4.274 19.955 1.00 86.00 103 ASP A C 1
ATOM 807 O O . ASP A 1 103 ? -22.324 -4.207 21.159 1.00 86.00 103 ASP A O 1
ATOM 811 N N . ASN A 1 104 ? -22.908 -5.432 19.386 1.00 90.38 104 ASN A N 1
ATOM 812 C CA . ASN A 1 104 ? -23.024 -6.668 20.150 1.00 90.38 104 ASN A CA 1
ATOM 813 C C . ASN A 1 104 ? -21.631 -7.188 20.543 1.00 90.38 104 ASN A C 1
ATOM 815 O O . ASN A 1 104 ? -20.751 -7.314 19.688 1.00 90.38 104 ASN A O 1
ATOM 819 N N . HIS A 1 105 ? -21.455 -7.575 21.809 1.00 88.31 105 HIS A N 1
ATOM 820 C CA . HIS A 1 105 ? -20.182 -8.052 22.358 1.00 88.31 105 HIS A CA 1
ATOM 821 C C . HIS A 1 105 ? -19.579 -9.200 21.535 1.00 88.31 105 HIS A C 1
ATOM 823 O O . HIS A 1 105 ? -18.403 -9.156 21.182 1.00 88.31 105 HIS A O 1
ATOM 829 N N . HIS A 1 106 ? -20.405 -10.168 21.125 1.00 87.62 106 HIS A N 1
ATOM 830 C CA . HIS A 1 106 ? -19.965 -11.275 20.269 1.00 87.62 106 HIS A CA 1
ATOM 831 C C . HIS A 1 106 ? -19.453 -10.792 18.898 1.00 87.62 106 HIS A C 1
ATOM 833 O O . HIS A 1 106 ? -18.466 -11.299 18.373 1.00 87.62 106 HIS A O 1
ATOM 839 N N . THR A 1 107 ? -20.095 -9.779 18.307 1.00 87.50 107 THR A N 1
ATOM 840 C CA . THR A 1 107 ? -19.679 -9.234 16.999 1.00 87.50 107 THR A CA 1
ATOM 841 C C . THR A 1 107 ? -18.367 -8.463 17.121 1.00 87.50 107 THR A C 1
ATOM 843 O O . THR A 1 107 ? -17.499 -8.603 16.263 1.00 87.50 107 THR A O 1
ATOM 846 N N . ILE A 1 108 ? -18.181 -7.724 18.217 1.00 87.94 108 ILE A N 1
ATOM 847 C CA . ILE A 1 108 ? -16.934 -7.011 18.516 1.00 87.94 108 ILE A CA 1
ATOM 848 C C . ILE A 1 108 ? -15.779 -7.997 18.737 1.00 87.94 108 ILE A C 1
ATOM 850 O O . ILE A 1 108 ? -14.681 -7.760 18.243 1.00 87.94 108 ILE A O 1
ATOM 854 N N . GLN A 1 109 ? -16.002 -9.112 19.432 1.00 86.19 109 GLN A N 1
ATOM 855 C CA . GLN A 1 109 ? -14.951 -10.111 19.655 1.00 86.19 109 GLN A CA 1
ATOM 856 C C . GLN A 1 109 ? -14.484 -10.778 18.352 1.00 86.19 109 GLN A C 1
ATOM 858 O O . GLN A 1 109 ? -13.286 -10.971 18.163 1.00 86.19 109 GLN A O 1
ATOM 863 N N . VAL A 1 110 ? -15.412 -11.100 17.444 1.00 85.25 110 VAL A N 1
ATOM 864 C CA . VAL A 1 110 ? -15.093 -11.814 16.195 1.00 85.25 110 VAL A CA 1
ATOM 865 C C . VAL A 1 110 ? -14.596 -10.867 15.097 1.00 85.25 110 VAL A C 1
ATOM 867 O O . VAL A 1 110 ? -13.580 -11.135 14.459 1.00 85.25 110 VAL A O 1
ATOM 870 N N . TYR A 1 111 ? -15.291 -9.748 14.877 1.00 86.19 111 TYR A N 1
ATOM 871 C CA . TYR A 1 111 ? -15.056 -8.839 13.746 1.00 86.19 111 TYR A CA 1
ATOM 872 C C . TYR A 1 111 ? -14.431 -7.503 14.153 1.00 86.19 111 TYR A C 1
ATOM 874 O O . TYR A 1 111 ? -14.091 -6.697 13.286 1.00 86.19 111 TYR A O 1
ATOM 882 N N . GLY A 1 112 ? -14.261 -7.236 15.451 1.00 85.06 112 GLY A N 1
ATOM 883 C CA . GLY A 1 112 ? -13.812 -5.935 15.950 1.00 85.06 112 GLY A CA 1
ATOM 884 C C . GLY A 1 112 ? -12.463 -5.497 15.392 1.00 85.06 112 GLY A C 1
ATOM 885 O O . GLY A 1 112 ? -12.257 -4.306 15.197 1.00 85.06 112 GLY A O 1
ATOM 886 N N . PHE A 1 113 ? -11.575 -6.426 15.039 1.00 85.81 113 PHE A N 1
ATOM 887 C CA . PHE A 1 113 ? -10.330 -6.073 14.354 1.00 85.81 113 PHE A CA 1
ATOM 888 C C . PHE A 1 113 ? -10.564 -5.259 13.068 1.00 85.81 113 PHE A C 1
ATOM 890 O O . PHE A 1 113 ? -9.854 -4.288 12.825 1.00 85.81 113 PHE A O 1
ATOM 897 N N . MET A 1 114 ? -11.580 -5.621 12.281 1.00 84.94 114 MET A N 1
ATOM 898 C CA . MET A 1 114 ? -11.830 -5.042 10.958 1.00 84.94 114 MET A CA 1
ATOM 899 C C . MET A 1 114 ? -12.451 -3.646 11.048 1.00 84.94 114 MET A C 1
ATOM 901 O O . MET A 1 114 ? -12.070 -2.749 10.304 1.00 84.94 114 MET A O 1
ATOM 905 N N . TYR A 1 115 ? -13.394 -3.429 11.975 1.00 87.50 115 TYR A N 1
ATOM 906 C CA . TYR A 1 115 ? -14.181 -2.186 12.003 1.00 87.50 115 TYR A CA 1
ATOM 907 C C . TYR A 1 115 ? -13.999 -1.322 13.256 1.00 87.50 115 TYR A C 1
ATOM 909 O O . TYR A 1 115 ? -14.357 -0.144 13.227 1.00 87.50 115 TYR A O 1
ATOM 917 N N . ASN A 1 116 ? -13.463 -1.841 14.368 1.00 87.81 116 ASN A N 1
ATOM 918 C CA . ASN A 1 116 ? -13.505 -1.119 15.648 1.00 87.81 116 ASN A CA 1
ATOM 919 C C . ASN A 1 116 ? -12.682 0.181 15.628 1.00 87.81 116 ASN A C 1
ATOM 921 O O . ASN A 1 116 ? -13.040 1.140 16.317 1.00 87.81 116 ASN A O 1
ATOM 925 N N . ARG A 1 117 ? -11.639 0.248 14.786 1.00 89.38 117 ARG A N 1
ATOM 926 C CA . ARG A 1 117 ? -10.836 1.464 14.572 1.00 89.38 117 ARG A CA 1
ATOM 927 C C . ARG A 1 117 ? -11.582 2.578 13.828 1.00 89.38 117 ARG A C 1
ATOM 929 O O . ARG A 1 117 ? -11.169 3.734 13.911 1.00 89.38 117 ARG A O 1
ATOM 936 N N . TYR A 1 118 ? -12.690 2.271 13.149 1.00 91.12 118 TYR A N 1
ATOM 937 C CA . TYR A 1 118 ? -13.416 3.204 12.283 1.00 91.12 118 TYR A CA 1
ATOM 938 C C . TYR A 1 118 ? -14.736 3.680 12.875 1.00 91.12 118 TYR A C 1
ATOM 940 O O . TYR A 1 118 ? -15.436 2.960 13.586 1.00 91.12 118 TYR A O 1
ATOM 948 N N . ARG A 1 119 ? -15.122 4.918 12.560 1.00 89.19 119 ARG A N 1
ATOM 949 C CA . ARG A 1 119 ? -16.441 5.454 12.916 1.00 89.19 119 ARG A CA 1
ATOM 950 C C . ARG A 1 119 ? -17.535 4.574 12.313 1.00 89.19 119 ARG A C 1
ATOM 952 O O . ARG A 1 119 ? -17.394 4.076 11.203 1.00 89.19 119 ARG A O 1
ATOM 959 N N . ARG A 1 120 ? -18.679 4.473 12.995 1.00 86.88 120 ARG A N 1
ATOM 960 C CA . ARG A 1 120 ? -19.799 3.612 12.576 1.00 86.88 120 ARG A CA 1
ATOM 961 C C . ARG A 1 120 ? -20.309 3.894 11.160 1.00 86.88 120 ARG A C 1
ATOM 963 O O . ARG A 1 120 ? -20.769 2.976 10.504 1.00 86.88 120 ARG A O 1
ATOM 970 N N . ARG A 1 121 ? -20.200 5.133 10.668 1.00 88.94 121 ARG A N 1
ATOM 971 C CA . ARG A 1 121 ? -20.550 5.497 9.281 1.00 88.94 121 ARG A CA 1
ATOM 972 C C . ARG A 1 121 ? -19.625 4.851 8.236 1.00 88.94 121 ARG A C 1
ATOM 974 O O . ARG A 1 121 ? -20.065 4.575 7.127 1.00 88.94 121 ARG A O 1
ATOM 981 N N . TRP A 1 122 ? -18.373 4.592 8.605 1.00 91.00 122 TRP A N 1
ATOM 982 C CA . TRP A 1 122 ? -17.292 4.118 7.738 1.00 91.00 122 TRP A CA 1
ATOM 983 C C . TRP A 1 122 ? -16.806 2.725 8.157 1.00 91.00 122 TRP A C 1
ATOM 985 O O . TRP A 1 122 ? -15.623 2.421 8.081 1.00 91.00 122 TRP A O 1
ATOM 995 N N . PHE A 1 123 ? -17.710 1.866 8.636 1.00 90.56 123 PHE A N 1
ATOM 996 C CA . PHE A 1 123 ? -17.343 0.545 9.156 1.00 90.56 123 PHE A CA 1
ATOM 997 C C . PHE A 1 123 ? -16.643 -0.352 8.118 1.00 90.56 123 PHE A C 1
ATOM 999 O O . PHE A 1 123 ? -15.858 -1.212 8.491 1.00 90.56 123 PHE A O 1
ATOM 1006 N N . TRP A 1 124 ? -16.913 -0.137 6.829 1.00 91.75 124 TRP A N 1
ATOM 1007 C CA . TRP A 1 124 ? -16.376 -0.883 5.687 1.00 91.75 124 TRP A CA 1
ATOM 1008 C C . TRP A 1 124 ? -15.053 -0.313 5.144 1.00 91.75 124 TRP A C 1
ATOM 1010 O O . TRP A 1 124 ? -14.546 -0.790 4.130 1.00 91.75 124 TRP A O 1
ATOM 1020 N N . TRP A 1 125 ? -14.484 0.706 5.799 1.00 93.62 125 TRP A N 1
ATOM 1021 C CA . TRP A 1 125 ? -13.284 1.401 5.320 1.00 93.62 125 TRP A CA 1
ATOM 1022 C C . TRP A 1 125 ? -12.058 0.493 5.189 1.00 93.62 125 TRP A C 1
ATOM 1024 O O . TRP A 1 125 ? -11.202 0.711 4.340 1.00 93.62 125 TRP A O 1
ATOM 1034 N N . ASP A 1 126 ? -12.004 -0.576 5.975 1.00 91.12 126 ASP A N 1
ATOM 1035 C CA . ASP A 1 126 ? -10.953 -1.586 5.884 1.00 91.12 126 ASP A CA 1
ATOM 1036 C C . ASP A 1 126 ? -10.870 -2.218 4.482 1.00 91.12 126 ASP A C 1
ATOM 1038 O O . ASP A 1 126 ? -9.785 -2.448 3.956 1.00 91.12 126 ASP A O 1
ATOM 1042 N N . SER A 1 127 ? -12.019 -2.418 3.825 1.00 92.94 127 SER A N 1
ATOM 1043 C CA . SER A 1 127 ? -12.077 -2.906 2.442 1.00 92.94 127 SER A CA 1
ATOM 1044 C C . SER A 1 127 ? -11.542 -1.870 1.445 1.00 92.94 127 SER A C 1
ATOM 1046 O O . SER A 1 127 ? -10.903 -2.244 0.467 1.00 92.94 127 SER A O 1
ATOM 1048 N N . VAL A 1 128 ? -11.734 -0.571 1.713 1.00 93.62 128 VAL A N 1
ATOM 1049 C CA . VAL A 1 128 ? -11.165 0.520 0.897 1.00 93.62 128 VAL A CA 1
ATOM 1050 C C . VAL A 1 128 ? -9.647 0.525 0.988 1.00 93.62 128 VAL A C 1
ATOM 1052 O O . VAL A 1 128 ? -8.987 0.635 -0.042 1.00 93.62 128 VAL A O 1
ATOM 1055 N N . LEU A 1 129 ? -9.090 0.350 2.191 1.00 91.94 129 LEU A N 1
ATOM 1056 C CA . LEU A 1 129 ? -7.640 0.266 2.371 1.00 91.94 129 LEU A CA 1
ATOM 1057 C C . LEU A 1 129 ? -7.041 -0.947 1.647 1.00 91.94 129 LEU A C 1
ATOM 1059 O O . LEU A 1 129 ? -5.970 -0.841 1.062 1.00 91.94 129 LEU A O 1
ATOM 1063 N N . MET A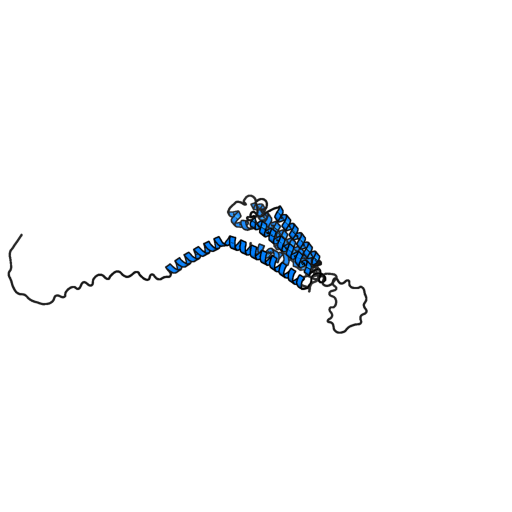 1 130 ? -7.741 -2.083 1.613 1.00 93.38 130 MET A N 1
ATOM 1064 C CA . MET A 1 130 ? -7.298 -3.244 0.828 1.00 93.38 130 MET A CA 1
ATOM 1065 C C . MET A 1 130 ? -7.321 -2.959 -0.675 1.00 93.38 130 MET A C 1
ATOM 1067 O O . MET A 1 130 ? -6.359 -3.280 -1.369 1.00 93.38 130 MET A O 1
ATOM 1071 N N . CYS A 1 131 ? -8.373 -2.313 -1.183 1.00 94.31 131 CYS A N 1
ATOM 1072 C CA . CYS A 1 131 ? -8.426 -1.886 -2.584 1.00 94.31 131 CYS A CA 1
ATOM 1073 C C . CYS A 1 131 ? -7.321 -0.873 -2.919 1.00 94.31 131 CYS A C 1
ATOM 1075 O O . CYS A 1 131 ? -6.723 -0.958 -3.988 1.00 94.31 131 CYS A O 1
ATOM 1077 N N . GLN A 1 132 ? -7.008 0.046 -2.001 1.00 94.25 132 GLN A N 1
ATOM 1078 C CA . GLN A 1 132 ? -5.872 0.961 -2.128 1.00 94.25 132 GLN A CA 1
ATOM 1079 C C . GLN A 1 132 ? -4.555 0.193 -2.259 1.00 94.25 132 GLN A C 1
ATOM 1081 O O . GLN A 1 132 ? -3.766 0.482 -3.156 1.00 94.25 132 GLN A O 1
ATOM 1086 N N . THR A 1 133 ? -4.315 -0.788 -1.386 1.00 93.62 133 THR A N 1
ATOM 1087 C CA . THR A 1 133 ? -3.119 -1.634 -1.458 1.00 93.62 133 THR A CA 1
ATOM 1088 C C . THR A 1 133 ? -3.045 -2.380 -2.788 1.00 93.62 133 THR A C 1
ATOM 1090 O O . THR A 1 133 ? -1.986 -2.387 -3.404 1.00 93.62 133 THR A O 1
ATOM 1093 N N . LEU A 1 134 ? -4.155 -2.948 -3.275 1.00 95.25 134 LEU A N 1
ATOM 1094 C CA . LEU A 1 134 ? -4.186 -3.589 -4.595 1.00 95.25 134 LEU A CA 1
ATOM 1095 C C . LEU A 1 134 ? -3.820 -2.619 -5.716 1.00 95.25 134 LEU A C 1
ATOM 1097 O O . LEU A 1 134 ? -3.059 -2.992 -6.599 1.00 95.25 134 LEU A O 1
ATOM 1101 N N . ALA A 1 135 ? -4.333 -1.388 -5.676 1.00 95.44 135 ALA A N 1
ATOM 1102 C CA . ALA A 1 135 ? -4.030 -0.383 -6.687 1.00 95.44 135 ALA A CA 1
ATOM 1103 C C . ALA A 1 135 ? -2.548 0.026 -6.664 1.00 95.44 135 ALA A C 1
ATOM 1105 O O . ALA A 1 135 ? -1.928 0.106 -7.720 1.00 95.44 135 ALA A O 1
ATOM 1106 N N . LEU A 1 136 ? -1.962 0.219 -5.474 1.00 94.81 136 LEU A N 1
ATOM 1107 C CA . LEU A 1 136 ? -0.529 0.502 -5.320 1.00 94.81 136 LEU A CA 1
ATOM 1108 C C . LEU A 1 136 ? 0.334 -0.623 -5.899 1.00 94.81 136 LEU A C 1
ATOM 1110 O O . LEU A 1 136 ? 1.216 -0.360 -6.711 1.00 94.81 136 LEU A O 1
ATOM 1114 N N . VAL A 1 137 ? 0.042 -1.871 -5.527 1.00 95.56 137 VAL A N 1
ATOM 1115 C CA . VAL A 1 137 ? 0.804 -3.037 -5.997 1.00 95.56 137 VAL A CA 1
ATOM 1116 C C . VAL A 1 137 ? 0.595 -3.275 -7.495 1.00 95.56 137 VAL A C 1
ATOM 1118 O O . VAL A 1 137 ? 1.528 -3.657 -8.192 1.00 95.56 137 VAL A O 1
ATOM 1121 N N . ALA A 1 138 ? -0.602 -3.020 -8.028 1.00 93.81 138 ALA A N 1
ATOM 1122 C CA . ALA A 1 138 ? -0.846 -3.105 -9.464 1.00 93.81 138 ALA A CA 1
ATOM 1123 C C . ALA A 1 138 ? 0.012 -2.089 -10.234 1.00 93.81 138 ALA A C 1
ATOM 1125 O O . ALA A 1 138 ? 0.675 -2.465 -11.197 1.00 93.81 138 ALA A O 1
ATOM 1126 N N . VAL A 1 139 ? 0.051 -0.826 -9.794 1.00 94.12 139 VAL A N 1
ATOM 1127 C CA . VAL A 1 139 ? 0.909 0.201 -10.413 1.00 94.12 139 VAL A CA 1
ATOM 1128 C C . VAL A 1 139 ? 2.387 -0.171 -10.293 1.00 94.12 139 VAL A C 1
ATOM 1130 O O . VAL A 1 139 ? 3.131 0.015 -11.247 1.00 94.12 139 VAL A O 1
ATOM 1133 N N . GLU A 1 140 ? 2.818 -0.722 -9.160 1.00 93.00 140 GLU A N 1
ATOM 1134 C CA . GLU A 1 140 ? 4.192 -1.199 -8.975 1.00 93.00 140 GLU A CA 1
ATOM 1135 C C . GLU A 1 140 ? 4.559 -2.312 -9.971 1.00 93.00 140 GLU A C 1
ATOM 1137 O O . GLU A 1 140 ? 5.603 -2.247 -10.616 1.00 93.00 140 GLU A O 1
ATOM 1142 N N . VAL A 1 141 ? 3.694 -3.318 -10.126 1.00 91.44 141 VAL A N 1
ATOM 1143 C CA . VAL A 1 141 ? 3.971 -4.511 -10.940 1.00 91.44 141 VAL A CA 1
ATOM 1144 C C . VAL A 1 141 ? 3.836 -4.252 -12.443 1.00 91.44 141 VAL A C 1
ATOM 1146 O O . VAL A 1 141 ? 4.647 -4.747 -13.229 1.00 91.44 141 VAL A O 1
ATOM 1149 N N . PHE A 1 142 ? 2.813 -3.504 -12.861 1.00 87.81 142 PHE A N 1
ATOM 1150 C CA . PHE A 1 142 ? 2.607 -3.149 -14.271 1.00 87.81 142 PHE A CA 1
ATOM 1151 C C . PHE A 1 142 ? 3.432 -1.931 -14.695 1.00 87.81 142 PHE A C 1
ATOM 1153 O O . PHE A 1 142 ? 3.685 -1.743 -15.883 1.00 87.81 142 PHE A O 1
ATOM 1160 N N . GLY A 1 143 ? 3.891 -1.130 -13.733 1.00 84.50 143 GLY A N 1
ATOM 1161 C CA . GLY A 1 143 ? 4.762 0.014 -13.970 1.00 84.50 143 GLY A CA 1
ATOM 1162 C C . GLY A 1 143 ? 6.100 -0.355 -14.602 1.00 84.50 143 GLY A C 1
ATOM 1163 O O . GLY A 1 143 ? 6.666 0.490 -15.278 1.00 84.50 143 GLY A O 1
ATOM 1164 N N . GLY A 1 144 ? 6.546 -1.613 -14.496 1.00 78.50 144 GLY A N 1
ATOM 1165 C CA . GLY A 1 144 ? 7.776 -2.088 -15.140 1.00 78.50 144 GLY A CA 1
ATOM 1166 C C . GLY A 1 144 ? 7.784 -2.015 -16.675 1.00 78.50 144 GLY A C 1
ATOM 1167 O O . GLY A 1 144 ? 8.844 -2.154 -17.273 1.00 78.50 144 GLY A O 1
ATOM 1168 N N . VAL A 1 145 ? 6.630 -1.789 -17.316 1.00 77.88 145 VAL A N 1
ATOM 1169 C CA . VAL A 1 145 ? 6.537 -1.507 -18.765 1.00 77.88 145 VAL A CA 1
ATOM 1170 C C . VAL A 1 145 ? 6.761 -0.021 -19.072 1.00 77.88 145 VAL A C 1
ATOM 1172 O O . VAL A 1 145 ? 7.124 0.344 -20.189 1.00 77.88 145 VAL A O 1
ATOM 1175 N N . LEU A 1 146 ? 6.509 0.851 -18.097 1.00 81.06 146 LEU A N 1
ATOM 1176 C CA . LEU A 1 146 ? 6.660 2.294 -18.220 1.00 81.06 146 LEU A CA 1
ATOM 1177 C C . LEU A 1 146 ? 8.096 2.710 -17.888 1.00 81.06 146 LEU A C 1
ATOM 1179 O O . LEU A 1 146 ? 8.839 2.002 -17.213 1.00 81.06 146 LEU A O 1
ATOM 1183 N N . GLU A 1 147 ? 8.471 3.917 -18.307 1.00 84.25 147 GLU A N 1
ATOM 1184 C CA . GLU A 1 147 ? 9.674 4.556 -17.780 1.00 84.25 147 GLU A CA 1
ATOM 1185 C C . GLU A 1 147 ? 9.538 4.748 -16.261 1.00 84.25 147 GLU A C 1
ATOM 1187 O O . GLU A 1 147 ? 8.467 5.117 -15.761 1.00 84.25 147 GLU A O 1
ATOM 1192 N N . VAL A 1 148 ? 10.639 4.548 -15.532 1.00 87.62 148 VAL A N 1
ATOM 1193 C CA . VAL A 1 148 ? 10.682 4.616 -14.060 1.00 87.62 148 VAL A CA 1
ATOM 1194 C C . VAL A 1 148 ? 10.088 5.932 -13.535 1.00 87.62 148 VAL A C 1
ATOM 1196 O O . VAL A 1 148 ? 9.392 5.941 -12.518 1.00 87.62 148 VAL A O 1
ATOM 1199 N N . VAL A 1 149 ? 10.284 7.035 -14.266 1.00 89.94 149 VAL A N 1
ATOM 1200 C CA . VAL A 1 149 ? 9.707 8.352 -13.958 1.00 89.94 149 VAL A CA 1
ATOM 1201 C C . VAL A 1 149 ? 8.174 8.316 -13.954 1.00 89.94 149 VAL A C 1
ATOM 1203 O O . VAL A 1 149 ? 7.553 8.746 -12.980 1.00 89.94 149 VAL A O 1
ATOM 1206 N N . TYR A 1 150 ? 7.536 7.770 -14.994 1.00 90.88 150 TYR A N 1
ATOM 1207 C CA . TYR A 1 150 ? 6.071 7.695 -15.077 1.00 90.88 150 TYR A CA 1
ATOM 1208 C C . TYR A 1 150 ? 5.479 6.739 -14.038 1.00 90.88 150 TYR A C 1
ATOM 1210 O O . TYR A 1 150 ? 4.424 7.033 -13.464 1.00 90.88 150 TYR A O 1
ATOM 1218 N N . GLN A 1 151 ? 6.162 5.628 -13.747 1.00 92.69 151 GLN A N 1
ATOM 1219 C CA . GLN A 1 151 ? 5.767 4.724 -12.665 1.00 92.69 151 GLN A CA 1
ATOM 1220 C C . GLN A 1 151 ? 5.787 5.448 -11.309 1.00 92.69 151 GLN A C 1
ATOM 1222 O O . GLN A 1 151 ? 4.793 5.413 -10.575 1.00 92.69 151 GLN A O 1
ATOM 1227 N N . ALA A 1 152 ? 6.880 6.149 -10.994 1.00 92.69 152 ALA A N 1
ATOM 1228 C CA . ALA A 1 152 ? 7.027 6.896 -9.746 1.00 92.69 152 ALA A CA 1
ATOM 1229 C C . ALA A 1 152 ? 5.976 8.011 -9.610 1.00 92.69 152 ALA A C 1
ATOM 1231 O O . ALA A 1 152 ? 5.348 8.139 -8.557 1.00 92.69 152 ALA A O 1
ATOM 1232 N N . LEU A 1 153 ? 5.715 8.771 -10.680 1.00 93.81 153 LEU A N 1
ATOM 1233 C CA . LEU A 1 153 ? 4.681 9.813 -10.694 1.00 93.81 153 LEU A CA 1
ATOM 1234 C C . LEU A 1 153 ? 3.272 9.238 -10.497 1.00 93.81 153 LEU A C 1
ATOM 1236 O O . LEU A 1 153 ? 2.468 9.816 -9.764 1.00 93.81 153 LEU A O 1
ATOM 1240 N N . THR A 1 154 ? 2.971 8.084 -11.094 1.00 94.00 154 THR A N 1
ATOM 1241 C CA . THR A 1 154 ? 1.667 7.423 -10.925 1.00 94.00 154 THR A CA 1
ATOM 1242 C C . THR A 1 154 ? 1.467 6.959 -9.480 1.00 94.00 154 THR A C 1
ATOM 1244 O O . THR A 1 154 ? 0.411 7.214 -8.893 1.00 94.00 154 THR A O 1
ATOM 1247 N N . LEU A 1 155 ? 2.490 6.347 -8.868 1.00 94.56 155 LEU A N 1
ATOM 1248 C CA . LEU A 1 155 ? 2.472 5.978 -7.446 1.00 94.56 155 LEU A CA 1
ATOM 1249 C C . LEU A 1 155 ? 2.300 7.207 -6.546 1.00 94.56 155 LEU A C 1
ATOM 1251 O O . LEU A 1 155 ? 1.499 7.179 -5.609 1.00 94.56 155 LEU A O 1
ATOM 1255 N N . GLN A 1 156 ? 3.002 8.297 -6.860 1.00 95.19 156 GLN A N 1
ATOM 1256 C CA . GLN A 1 156 ? 2.922 9.556 -6.127 1.00 95.19 156 GLN A CA 1
ATOM 1257 C C . GLN A 1 156 ? 1.505 10.139 -6.144 1.00 95.19 156 GLN A C 1
ATOM 1259 O O . GLN A 1 156 ? 0.957 10.462 -5.088 1.00 95.19 156 GLN A O 1
ATOM 1264 N N . ILE A 1 157 ? 0.894 10.253 -7.327 1.00 95.69 157 ILE A N 1
ATOM 1265 C CA . ILE A 1 157 ? -0.473 10.767 -7.482 1.00 95.69 157 ILE A CA 1
ATOM 1266 C C . ILE A 1 157 ? -1.446 9.899 -6.687 1.00 95.69 157 ILE A C 1
ATOM 1268 O O . ILE A 1 157 ? -2.276 10.421 -5.942 1.00 95.69 157 ILE A O 1
ATOM 1272 N N . LEU A 1 158 ? -1.313 8.575 -6.788 1.00 95.62 158 LEU A N 1
ATOM 1273 C CA . LEU A 1 158 ? -2.188 7.646 -6.088 1.00 95.62 158 LEU A CA 1
ATOM 1274 C C . LEU A 1 158 ? -2.075 7.815 -4.563 1.00 95.62 158 LEU A C 1
ATOM 1276 O O . LEU A 1 158 ? -3.096 7.968 -3.889 1.00 95.62 158 LEU A O 1
ATOM 1280 N N . LEU A 1 159 ? -0.8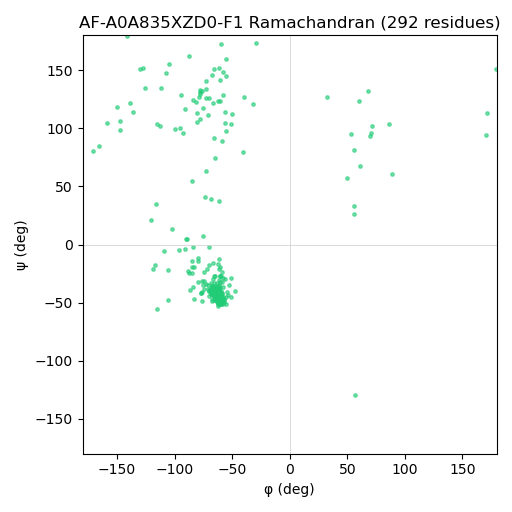5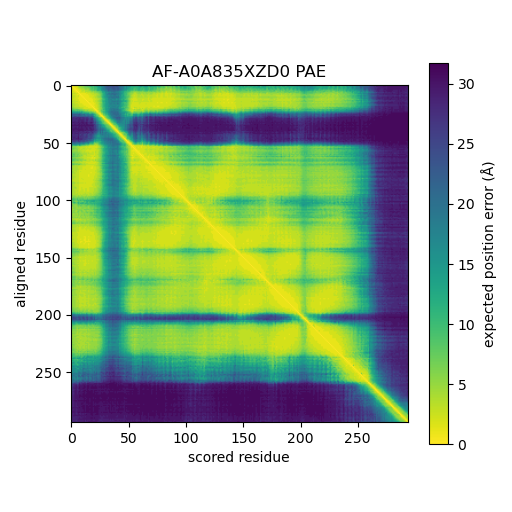8 7.889 -4.016 1.00 94.75 159 LEU A N 1
ATOM 1281 C CA . LEU A 1 159 ? -0.634 8.141 -2.587 1.00 94.75 159 LEU A CA 1
ATOM 1282 C C . LEU A 1 159 ? -1.186 9.494 -2.126 1.00 94.75 159 LEU A C 1
ATOM 1284 O O . LEU A 1 159 ? -1.828 9.553 -1.074 1.00 94.75 159 LEU A O 1
ATOM 1288 N N . MET A 1 160 ? -1.002 10.562 -2.907 1.00 94.56 160 MET A N 1
ATOM 1289 C CA . MET A 1 160 ? -1.561 11.880 -2.589 1.00 94.56 160 MET A CA 1
ATOM 1290 C C . MET A 1 160 ? -3.092 11.864 -2.586 1.00 94.56 160 MET A C 1
ATOM 1292 O O . MET A 1 160 ? -3.711 12.380 -1.650 1.00 94.56 160 MET A O 1
ATOM 1296 N N . CYS A 1 161 ? -3.714 11.239 -3.589 1.00 94.81 161 CYS A N 1
ATOM 1297 C CA . CYS A 1 161 ? -5.166 11.096 -3.665 1.00 94.81 161 CYS A CA 1
ATOM 1298 C C . CYS A 1 161 ? -5.708 10.330 -2.455 1.00 94.81 161 CYS A C 1
ATOM 1300 O O . CYS A 1 161 ? -6.612 10.818 -1.774 1.00 94.81 161 CYS A O 1
ATOM 1302 N N . PHE A 1 162 ? -5.133 9.168 -2.133 1.00 93.50 162 PHE A N 1
ATOM 1303 C CA . PHE A 1 162 ? -5.567 8.381 -0.978 1.00 93.50 162 PHE A CA 1
ATOM 1304 C C . PHE A 1 162 ? -5.311 9.100 0.351 1.00 93.50 162 PHE A C 1
ATOM 1306 O O . PHE A 1 162 ? -6.184 9.098 1.222 1.00 93.50 162 PHE A O 1
ATOM 1313 N N . GLY A 1 163 ? -4.166 9.766 0.517 1.00 92.31 163 GLY A N 1
ATOM 1314 C CA . GLY A 1 163 ? -3.877 10.583 1.698 1.00 92.31 163 GLY A CA 1
ATOM 1315 C C . GLY A 1 163 ? -4.885 11.724 1.878 1.00 92.31 163 GLY A C 1
ATOM 1316 O O . GLY A 1 163 ? -5.416 11.923 2.975 1.00 92.31 163 GLY A O 1
ATOM 1317 N N . GLY A 1 164 ? -5.225 12.422 0.790 1.00 93.12 164 GLY A N 1
ATOM 1318 C CA . GLY A 1 164 ? -6.244 13.474 0.777 1.00 93.12 164 GLY A CA 1
ATOM 1319 C C . GLY A 1 164 ? -7.643 12.951 1.122 1.00 93.12 164 GLY A C 1
ATOM 1320 O O . GLY A 1 164 ? -8.333 13.516 1.977 1.00 93.12 164 GLY A O 1
ATOM 1321 N N . VAL A 1 165 ? -8.053 11.827 0.530 1.00 92.94 165 VAL A N 1
ATOM 1322 C CA . VAL A 1 165 ? -9.332 11.164 0.835 1.00 92.94 165 VAL A CA 1
ATOM 1323 C C . VAL A 1 165 ? -9.410 10.750 2.311 1.00 92.94 165 VAL A C 1
ATOM 1325 O O . VAL A 1 165 ? -10.401 11.047 2.983 1.00 92.94 165 VAL A O 1
ATOM 1328 N N . ASN A 1 166 ? -8.359 10.136 2.860 1.00 91.56 166 ASN A N 1
ATOM 1329 C CA . ASN A 1 166 ? -8.322 9.749 4.274 1.00 91.56 166 ASN A CA 1
ATOM 1330 C C . ASN A 1 166 ? -8.425 10.969 5.212 1.00 91.56 166 ASN A C 1
ATOM 1332 O O . ASN A 1 166 ? -9.128 10.916 6.230 1.00 91.56 166 ASN A O 1
ATOM 1336 N N . MET A 1 167 ? -7.800 12.096 4.851 1.00 90.06 167 MET A N 1
ATOM 1337 C CA . MET A 1 167 ? -7.834 13.325 5.651 1.00 90.06 167 MET A CA 1
ATOM 1338 C C . MET A 1 167 ? -9.190 14.049 5.603 1.00 90.06 167 MET A C 1
ATOM 1340 O O . MET A 1 167 ? -9.613 14.638 6.604 1.00 90.06 167 MET A O 1
ATOM 1344 N N . THR A 1 168 ? -9.894 13.994 4.471 1.00 90.81 168 THR A N 1
ATOM 1345 C CA . THR A 1 168 ? -11.227 14.604 4.312 1.00 90.81 168 THR A CA 1
ATOM 1346 C C . THR A 1 168 ? -12.313 13.772 5.000 1.00 90.81 168 THR A C 1
ATOM 1348 O O . THR A 1 168 ? -13.089 14.307 5.796 1.00 90.81 168 THR A O 1
ATOM 1351 N N . ILE A 1 169 ? -12.334 12.456 4.764 1.00 91.19 169 ILE A N 1
ATOM 1352 C CA . ILE A 1 169 ? -13.369 11.539 5.270 1.00 91.19 169 ILE A CA 1
ATOM 1353 C C . ILE A 1 169 ? -13.205 11.246 6.768 1.00 91.19 169 ILE A C 1
ATOM 1355 O O . ILE A 1 169 ? -14.203 11.053 7.475 1.00 91.19 169 ILE A O 1
ATOM 1359 N N . LYS A 1 170 ? -11.964 11.254 7.276 1.00 90.94 170 LYS A N 1
ATOM 1360 C CA . LYS A 1 170 ? -11.613 10.982 8.685 1.00 90.94 170 LYS A CA 1
ATOM 1361 C C . LYS A 1 170 ? -12.265 9.688 9.208 1.00 90.94 170 LYS A C 1
ATOM 1363 O O . LYS A 1 170 ? -12.998 9.725 10.206 1.00 90.94 170 LYS A O 1
ATOM 1368 N N . PRO A 1 171 ? -12.010 8.542 8.553 1.00 89.19 171 PRO A N 1
ATOM 1369 C CA . PRO A 1 171 ? -12.683 7.279 8.844 1.00 89.19 171 PRO A CA 1
ATOM 1370 C C . PRO A 1 171 ? -12.351 6.758 10.248 1.00 89.19 171 PRO A C 1
ATOM 1372 O O . PRO A 1 171 ? -13.239 6.261 10.944 1.00 89.19 171 PRO A O 1
ATOM 1375 N N . SER A 1 172 ? -11.105 6.911 10.703 1.00 90.12 172 SER A N 1
ATOM 1376 C CA . SER A 1 172 ? -10.637 6.400 11.997 1.00 90.12 172 SER A CA 1
ATOM 1377 C C . SER A 1 172 ? -11.198 7.205 13.181 1.00 90.12 172 SER A C 1
ATOM 1379 O O . SER A 1 172 ? -11.305 8.438 13.125 1.00 90.12 172 SER A O 1
ATOM 1381 N N . LYS A 1 173 ? -11.565 6.522 14.275 1.00 90.50 173 LYS A N 1
ATOM 1382 C CA . LYS A 1 173 ? -12.092 7.148 15.506 1.00 90.50 173 LYS A CA 1
ATOM 1383 C C . LYS A 1 173 ? -11.011 7.970 16.212 1.00 90.50 173 LYS A C 1
ATOM 1385 O O . LYS A 1 173 ? -11.222 9.151 16.499 1.00 90.50 173 LYS A O 1
ATOM 1390 N N . ASP A 1 174 ? -9.837 7.375 16.388 1.00 90.75 174 ASP A N 1
ATOM 1391 C CA . ASP A 1 174 ? -8.736 7.961 17.149 1.00 90.75 174 ASP A CA 1
ATOM 1392 C C . ASP A 1 174 ? -7.988 9.025 16.344 1.00 90.75 174 ASP A C 1
ATOM 1394 O O . ASP A 1 174 ? -7.578 8.801 15.204 1.00 90.75 174 ASP A O 1
ATOM 1398 N N . ALA A 1 175 ? -7.797 10.201 16.947 1.00 90.75 175 ALA A N 1
ATOM 1399 C CA . ALA A 1 175 ? -7.079 11.302 16.308 1.00 90.75 175 ALA A CA 1
ATOM 1400 C C . ALA A 1 175 ? -5.608 10.967 16.058 1.00 90.75 175 ALA A C 1
ATOM 1402 O O . ALA A 1 175 ? -5.100 11.250 14.978 1.00 90.75 175 ALA A O 1
ATOM 1403 N N . LEU A 1 176 ? -4.959 10.306 17.021 1.00 90.75 176 LEU A N 1
ATOM 1404 C CA . LEU A 1 176 ? -3.572 9.872 16.893 1.00 90.75 176 LEU A CA 1
ATOM 1405 C C . LEU A 1 176 ? -3.393 8.955 15.678 1.00 90.75 176 LEU A C 1
ATOM 1407 O O . LEU A 1 176 ? -2.532 9.226 14.851 1.00 90.75 176 LEU A O 1
ATOM 1411 N N . LEU A 1 177 ? -4.248 7.938 15.515 1.00 89.75 177 LEU A N 1
ATOM 1412 C CA . LEU A 1 177 ? -4.159 7.012 14.383 1.00 89.75 177 LEU A CA 1
ATOM 1413 C C . LEU A 1 177 ? -4.356 7.729 13.041 1.00 89.75 177 LEU A C 1
ATOM 1415 O O . LEU A 1 177 ? -3.590 7.486 12.115 1.00 89.75 177 LEU A O 1
ATOM 1419 N N . ARG A 1 178 ? -5.317 8.663 12.956 1.00 91.06 178 ARG A N 1
ATOM 1420 C CA . ARG A 1 178 ? -5.509 9.489 11.748 1.00 91.06 178 ARG A CA 1
ATOM 1421 C C . ARG A 1 178 ? -4.267 10.306 11.401 1.00 91.06 178 ARG A C 1
ATOM 1423 O O . ARG A 1 178 ? -3.904 10.389 10.234 1.00 91.06 178 ARG A O 1
ATOM 1430 N N . HIS A 1 179 ? -3.635 10.930 12.395 1.00 91.00 179 HIS A N 1
ATOM 1431 C CA . HIS A 1 179 ? -2.425 11.711 12.157 1.00 91.00 179 HIS A CA 1
ATOM 1432 C C . HIS A 1 179 ? -1.260 10.821 11.730 1.00 91.00 179 HIS A C 1
ATOM 1434 O O . HIS A 1 179 ? -0.565 11.184 10.792 1.00 91.00 179 HIS A O 1
ATOM 1440 N N . LEU A 1 180 ? -1.063 9.659 12.360 1.00 92.12 180 LEU A N 1
ATOM 1441 C CA . LEU A 1 180 ? -0.012 8.720 11.958 1.00 92.12 180 LEU A CA 1
ATOM 1442 C C . LEU A 1 180 ? -0.205 8.228 10.518 1.00 92.12 180 LEU A C 1
ATOM 1444 O O . LEU A 1 180 ? 0.750 8.223 9.747 1.00 92.12 180 LEU A O 1
ATOM 1448 N N . GLU A 1 181 ? -1.435 7.877 10.139 1.00 90.88 181 GLU A N 1
ATOM 1449 C CA . GLU A 1 181 ? -1.782 7.477 8.771 1.00 90.88 181 GLU A CA 1
ATOM 1450 C C . GLU A 1 181 ? -1.459 8.594 7.767 1.00 90.88 181 GLU A C 1
ATOM 1452 O O . GLU A 1 181 ? -0.761 8.362 6.778 1.00 90.88 181 GLU A O 1
ATOM 1457 N N . PHE A 1 182 ? -1.853 9.832 8.074 1.00 92.38 182 PHE A N 1
ATOM 1458 C CA . PHE A 1 182 ? -1.533 10.995 7.248 1.00 92.38 182 PHE A CA 1
ATOM 1459 C C . PHE A 1 182 ? -0.021 11.249 7.142 1.00 92.38 182 PHE A C 1
ATOM 1461 O O . PHE A 1 182 ? 0.504 11.346 6.035 1.00 92.38 182 PHE A O 1
ATOM 1468 N N . TRP A 1 183 ? 0.696 11.304 8.270 1.00 93.44 183 TRP A N 1
ATOM 1469 C CA . TRP A 1 183 ? 2.144 11.529 8.293 1.00 93.44 183 TRP A CA 1
ATOM 1470 C C . TRP A 1 183 ? 2.907 10.433 7.548 1.00 93.44 183 TRP A C 1
ATOM 1472 O O . TRP A 1 183 ? 3.871 10.743 6.854 1.00 93.44 183 TRP A O 1
ATOM 1482 N N . SER A 1 184 ? 2.456 9.177 7.623 1.00 94.50 184 SER A N 1
ATOM 1483 C CA . SER A 1 184 ? 3.064 8.087 6.853 1.00 94.50 184 SER A CA 1
ATOM 1484 C C . SER A 1 184 ? 2.893 8.267 5.345 1.00 94.50 184 SER A C 1
ATOM 1486 O O . SER A 1 184 ? 3.863 8.110 4.608 1.00 94.50 184 SER A O 1
ATOM 1488 N N . CYS A 1 185 ? 1.708 8.682 4.883 1.00 93.38 185 CYS A N 1
ATOM 1489 C CA . CYS A 1 185 ? 1.478 8.969 3.466 1.00 93.38 185 CYS A CA 1
ATOM 1490 C C . CYS A 1 185 ? 2.329 10.152 2.991 1.00 93.38 185 CYS A C 1
ATOM 1492 O O . CYS A 1 185 ? 2.896 10.091 1.902 1.00 93.38 185 CYS A O 1
ATOM 1494 N N . VAL A 1 186 ? 2.455 11.204 3.808 1.00 94.56 186 VAL A N 1
ATOM 1495 C CA . VAL A 1 186 ? 3.295 12.372 3.501 1.00 94.56 186 VAL A CA 1
ATOM 1496 C C . VAL A 1 186 ? 4.763 11.971 3.387 1.00 94.56 186 VAL A C 1
ATOM 1498 O O . VAL A 1 186 ? 5.389 12.276 2.380 1.00 94.56 186 VAL A O 1
ATOM 1501 N N . VAL A 1 187 ? 5.305 11.244 4.367 1.00 96.00 187 VAL A N 1
ATOM 1502 C CA . VAL A 1 187 ? 6.704 10.783 4.346 1.00 96.00 187 VAL A CA 1
ATOM 1503 C C . VAL A 1 187 ? 6.981 9.878 3.146 1.00 96.00 187 VAL A C 1
ATOM 1505 O O . VAL A 1 187 ? 8.000 10.055 2.477 1.00 96.00 187 VAL A O 1
ATOM 1508 N N . LEU A 1 188 ? 6.075 8.948 2.834 1.00 94.31 188 LEU A N 1
ATOM 1509 C CA . LEU A 1 188 ? 6.230 8.059 1.684 1.00 94.31 188 LEU A CA 1
ATOM 1510 C C . LEU A 1 188 ? 6.177 8.836 0.359 1.00 94.31 188 LEU A C 1
ATOM 1512 O O . LEU A 1 188 ? 7.000 8.603 -0.522 1.00 94.31 188 LEU A O 1
ATOM 1516 N N . SER A 1 189 ? 5.280 9.819 0.255 1.00 95.19 189 SER A N 1
ATOM 1517 C CA . SER A 1 189 ? 5.186 10.702 -0.915 1.00 95.19 189 SER A CA 1
ATOM 1518 C C . SER A 1 189 ? 6.448 11.560 -1.076 1.00 95.19 189 SER A C 1
ATOM 1520 O O . SER A 1 189 ? 6.971 11.715 -2.178 1.00 95.19 189 SER A O 1
ATOM 1522 N N . THR A 1 190 ? 6.987 12.104 0.017 1.00 94.00 190 THR A N 1
ATOM 1523 C CA . THR A 1 190 ? 8.261 12.838 -0.011 1.00 94.00 190 THR A CA 1
ATOM 1524 C C . THR A 1 190 ? 9.416 11.920 -0.405 1.00 94.00 190 THR A C 1
ATOM 1526 O O . THR A 1 190 ? 10.283 12.323 -1.170 1.00 94.00 190 THR A O 1
ATOM 1529 N N . THR A 1 191 ? 9.411 10.671 0.062 1.00 95.12 191 THR A N 1
ATOM 1530 C CA . THR A 1 191 ? 10.439 9.677 -0.277 1.00 95.12 191 THR A CA 1
ATOM 1531 C C . THR A 1 191 ? 10.458 9.379 -1.773 1.00 95.12 191 THR A C 1
ATOM 1533 O O . THR A 1 191 ? 11.523 9.401 -2.382 1.00 95.12 191 THR A O 1
ATOM 1536 N N . ILE A 1 192 ? 9.294 9.155 -2.389 1.00 93.88 192 ILE A N 1
ATOM 1537 C CA . ILE A 1 192 ? 9.198 8.923 -3.838 1.00 93.88 192 ILE A CA 1
ATOM 1538 C C . ILE A 1 192 ? 9.652 10.162 -4.619 1.00 93.88 192 ILE A C 1
ATOM 1540 O O . ILE A 1 192 ? 10.422 10.028 -5.567 1.00 93.88 192 ILE A O 1
ATOM 1544 N N . ALA A 1 193 ? 9.245 11.362 -4.195 1.00 92.69 193 ALA A N 1
ATOM 1545 C CA . ALA A 1 193 ? 9.665 12.607 -4.837 1.00 92.69 193 ALA A CA 1
ATOM 1546 C C . ALA A 1 193 ? 11.190 12.819 -4.777 1.00 92.69 193 ALA A C 1
ATOM 1548 O O . ALA A 1 193 ? 11.792 13.191 -5.779 1.00 92.69 193 ALA A O 1
ATOM 1549 N N . LEU A 1 194 ? 11.822 12.542 -3.631 1.00 92.00 194 LEU A N 1
ATOM 1550 C CA . LEU A 1 194 ? 13.277 12.635 -3.480 1.00 92.00 194 LEU A CA 1
ATOM 1551 C C . LEU A 1 194 ? 14.007 11.566 -4.301 1.00 92.00 194 LEU A C 1
ATOM 1553 O O . LEU A 1 194 ? 15.014 11.872 -4.931 1.00 92.00 194 LEU A O 1
ATOM 1557 N N . ASN A 1 195 ? 13.484 10.338 -4.348 1.00 90.75 195 ASN A N 1
ATOM 1558 C CA . ASN A 1 195 ? 14.083 9.261 -5.137 1.00 90.75 195 ASN A CA 1
ATOM 1559 C C . ASN A 1 195 ? 14.046 9.530 -6.645 1.00 90.75 195 ASN A C 1
ATOM 1561 O O . ASN A 1 195 ? 14.917 9.055 -7.370 1.00 90.75 195 ASN A O 1
ATOM 1565 N N . LEU A 1 196 ? 13.078 10.317 -7.120 1.00 89.44 196 LEU A N 1
ATOM 1566 C CA . LEU A 1 196 ? 12.978 10.669 -8.533 1.00 89.44 196 LEU A CA 1
ATOM 1567 C C . LEU A 1 196 ? 14.206 11.447 -9.033 1.00 89.44 196 LEU A C 1
ATOM 1569 O O . LEU A 1 196 ? 14.597 11.265 -10.183 1.00 89.44 196 LEU A O 1
ATOM 1573 N N . HIS A 1 197 ? 14.861 12.230 -8.165 1.00 85.44 197 HIS A N 1
ATOM 1574 C CA . HIS A 1 197 ? 16.092 12.951 -8.510 1.00 85.44 197 HIS A CA 1
ATOM 1575 C C . HIS A 1 197 ? 17.243 12.022 -8.918 1.00 85.44 197 HIS A C 1
ATOM 1577 O O . HIS A 1 197 ? 18.034 12.398 -9.779 1.00 85.44 197 HIS A O 1
ATOM 1583 N N . PHE A 1 198 ? 17.320 10.811 -8.351 1.00 85.56 198 PHE A N 1
ATOM 1584 C CA . PHE A 1 198 ? 18.324 9.814 -8.745 1.00 85.56 198 PHE A CA 1
ATOM 1585 C C . PHE A 1 198 ? 18.010 9.160 -10.096 1.00 85.56 198 PHE A C 1
ATOM 1587 O O . PHE A 1 198 ? 18.909 8.647 -10.751 1.00 85.56 198 PHE A O 1
ATOM 1594 N N . VAL A 1 199 ? 16.742 9.155 -10.516 1.00 82.75 199 VAL A N 1
ATOM 1595 C CA . VAL A 1 199 ? 16.295 8.502 -11.756 1.00 82.75 199 VAL A CA 1
ATOM 1596 C C . VAL A 1 199 ? 16.434 9.432 -12.957 1.00 82.75 199 VAL A C 1
ATOM 1598 O O . VAL A 1 199 ? 16.817 8.989 -14.033 1.00 82.75 199 VAL A O 1
ATOM 1601 N N . THR A 1 200 ? 16.135 10.723 -12.797 1.00 76.75 200 THR A N 1
ATOM 1602 C CA . THR A 1 200 ? 16.105 11.683 -13.913 1.00 76.75 200 THR A CA 1
ATOM 1603 C C . THR A 1 200 ? 17.485 12.124 -14.413 1.00 76.75 200 THR A C 1
ATOM 1605 O O . THR A 1 200 ? 17.552 13.028 -15.241 1.00 76.75 200 THR A O 1
ATOM 1608 N N . GLY A 1 201 ? 18.580 11.521 -13.929 1.00 62.59 201 GLY A N 1
ATOM 1609 C CA . GLY A 1 201 ? 19.933 11.775 -14.436 1.00 62.59 201 GLY A CA 1
ATOM 1610 C C . GLY A 1 201 ? 20.326 13.252 -14.395 1.00 62.59 201 GLY A C 1
ATOM 1611 O O . GLY A 1 201 ? 21.049 13.733 -15.266 1.00 62.59 201 GLY A O 1
ATOM 1612 N N . THR A 1 202 ? 19.842 14.008 -13.401 1.00 59.31 202 THR A N 1
ATOM 1613 C CA . THR A 1 202 ? 20.277 15.395 -13.163 1.00 59.31 202 THR A CA 1
ATOM 1614 C C . THR A 1 202 ? 21.686 15.435 -12.562 1.00 59.31 202 THR A C 1
ATOM 1616 O O . THR A 1 202 ? 21.965 16.245 -11.679 1.00 59.31 202 THR A O 1
ATOM 1619 N N . ASP A 1 203 ? 22.583 14.586 -13.061 1.00 54.81 203 ASP A N 1
ATOM 1620 C CA . ASP A 1 203 ? 24.003 14.511 -12.708 1.00 54.81 203 ASP A CA 1
ATOM 1621 C C . ASP A 1 203 ? 24.717 15.835 -13.037 1.00 54.81 203 ASP A C 1
ATOM 1623 O O . ASP A 1 203 ? 25.754 16.161 -12.475 1.00 54.81 203 ASP A O 1
ATOM 1627 N N . ALA A 1 204 ? 24.122 16.662 -13.907 1.00 54.59 204 ALA A N 1
ATOM 1628 C CA . ALA A 1 204 ? 24.601 18.008 -14.213 1.00 54.59 204 ALA A CA 1
ATOM 1629 C C . ALA A 1 204 ? 24.215 19.084 -13.169 1.00 54.59 204 ALA A C 1
ATOM 1631 O O . ALA A 1 204 ? 24.759 20.186 -13.218 1.00 54.59 204 ALA A O 1
ATOM 1632 N N . LEU A 1 205 ? 23.266 18.819 -12.259 1.00 55.53 205 LEU A N 1
ATOM 1633 C CA . LEU A 1 205 ? 22.743 19.800 -11.284 1.00 55.53 205 LEU A CA 1
ATOM 1634 C C . LEU A 1 205 ? 22.978 19.401 -9.824 1.00 55.53 205 LEU A C 1
ATOM 1636 O O . LEU A 1 205 ? 22.948 20.266 -8.946 1.00 55.53 205 LEU A O 1
ATOM 1640 N N . VAL A 1 206 ? 23.192 18.116 -9.553 1.00 64.38 206 VAL A N 1
ATOM 1641 C CA . VAL A 1 206 ? 23.424 17.593 -8.210 1.00 64.38 206 VAL A CA 1
ATOM 1642 C C . VAL A 1 206 ? 24.838 17.032 -8.171 1.00 64.38 206 VAL A C 1
ATOM 1644 O O . VAL A 1 206 ? 25.099 15.967 -8.709 1.00 64.38 206 VAL A O 1
ATOM 1647 N N . ASP A 1 207 ? 25.747 17.777 -7.543 1.00 76.81 207 ASP A N 1
ATOM 1648 C CA . ASP A 1 207 ? 27.099 17.300 -7.237 1.00 76.81 207 ASP A CA 1
ATOM 1649 C C . ASP A 1 207 ? 27.043 15.986 -6.432 1.00 76.81 207 ASP A C 1
ATOM 1651 O O . ASP A 1 207 ? 26.042 15.710 -5.759 1.00 76.81 207 ASP A O 1
ATOM 1655 N N . GLU A 1 208 ? 28.125 15.207 -6.429 1.00 79.75 208 GLU A N 1
ATOM 1656 C CA . GLU A 1 208 ? 28.252 13.964 -5.643 1.00 79.75 208 GLU A CA 1
ATOM 1657 C C . GLU A 1 208 ? 27.810 14.176 -4.179 1.00 79.75 208 GLU A C 1
ATOM 1659 O O . GLU A 1 208 ? 27.076 13.376 -3.589 1.00 79.75 208 GLU A O 1
ATOM 1664 N N . ALA A 1 209 ? 28.163 15.333 -3.607 1.00 83.06 209 ALA A N 1
ATOM 1665 C CA . ALA A 1 209 ? 27.748 15.738 -2.267 1.00 83.06 209 ALA A CA 1
ATOM 1666 C C . ALA A 1 209 ? 26.221 15.918 -2.120 1.00 83.06 209 ALA A C 1
ATOM 1668 O O . ALA A 1 209 ? 25.651 15.593 -1.074 1.00 83.06 209 ALA A O 1
ATOM 1669 N N . GLY A 1 210 ? 25.545 16.420 -3.153 1.00 84.94 210 GLY A N 1
ATOM 1670 C CA . GLY A 1 210 ? 24.096 16.608 -3.174 1.00 84.94 210 GLY A CA 1
ATOM 1671 C C . GLY A 1 210 ? 23.331 15.284 -3.236 1.00 84.94 210 GLY A C 1
ATOM 1672 O O . GLY A 1 210 ? 22.344 15.120 -2.516 1.00 84.94 210 GLY A O 1
ATOM 1673 N N . GLY A 1 211 ? 23.820 14.313 -4.015 1.00 87.06 211 GLY A N 1
ATOM 1674 C CA . GLY A 1 211 ? 23.229 12.974 -4.089 1.00 87.06 211 GLY A CA 1
ATOM 1675 C C . GLY A 1 211 ? 23.292 12.263 -2.736 1.00 87.06 211 GLY A C 1
ATOM 1676 O O . GLY A 1 211 ? 22.277 11.773 -2.230 1.00 87.06 211 GLY A O 1
ATOM 1677 N N . VAL A 1 212 ? 24.458 12.308 -2.082 1.00 89.31 212 VAL A N 1
ATOM 1678 C CA . VAL A 1 212 ? 24.632 11.779 -0.719 1.00 89.31 212 VAL A CA 1
ATOM 1679 C C . VAL A 1 212 ? 23.698 12.480 0.273 1.00 89.31 212 VAL A C 1
ATOM 1681 O O . VAL A 1 212 ? 23.048 11.811 1.079 1.00 89.31 212 VAL A O 1
ATOM 1684 N N . ALA A 1 213 ? 23.570 13.809 0.201 1.00 90.88 213 ALA A N 1
ATOM 1685 C CA . ALA A 1 213 ? 22.687 14.565 1.088 1.00 90.88 213 ALA A CA 1
ATOM 1686 C C . ALA A 1 213 ? 21.207 14.166 0.935 1.00 90.88 213 ALA A C 1
ATOM 1688 O O . ALA A 1 213 ? 20.523 13.975 1.945 1.00 90.88 213 ALA A O 1
ATOM 1689 N N . ILE A 1 214 ? 20.715 13.983 -0.297 1.00 91.38 214 ILE A N 1
ATOM 1690 C CA . ILE A 1 214 ? 19.340 13.524 -0.561 1.00 91.38 214 ILE A CA 1
ATOM 1691 C C . ILE A 1 214 ? 19.133 12.105 -0.015 1.00 91.38 214 ILE A C 1
ATOM 1693 O O . ILE A 1 214 ? 18.131 11.849 0.656 1.00 91.38 214 ILE A O 1
ATOM 1697 N N . GLY A 1 215 ? 20.087 11.195 -0.233 1.00 91.75 215 GLY A N 1
ATOM 1698 C CA . GLY A 1 215 ? 20.012 9.825 0.287 1.00 91.75 215 GLY A CA 1
ATOM 1699 C C . GLY A 1 215 ? 19.959 9.777 1.819 1.00 91.75 215 GLY A C 1
ATOM 1700 O O . GLY A 1 215 ? 19.106 9.097 2.400 1.00 91.75 215 GLY A O 1
ATOM 1701 N N . VAL A 1 216 ? 20.811 10.560 2.491 1.00 94.56 216 VAL A N 1
ATOM 1702 C CA . VAL A 1 216 ? 20.791 10.710 3.956 1.00 94.56 216 VAL A CA 1
ATOM 1703 C C . VAL A 1 216 ? 19.460 11.299 4.425 1.00 94.56 216 VAL A C 1
ATOM 1705 O O . VAL A 1 216 ? 18.887 10.807 5.398 1.00 94.56 216 VAL A O 1
ATOM 1708 N N . LEU A 1 217 ? 18.930 12.307 3.728 1.00 94.38 217 LEU A N 1
ATOM 1709 C CA . LEU A 1 217 ? 17.639 12.913 4.053 1.00 94.38 217 LEU A CA 1
ATOM 1710 C C . LEU A 1 217 ? 16.495 11.891 3.976 1.00 94.38 217 LEU A C 1
ATOM 1712 O O . LEU A 1 217 ? 15.698 11.797 4.913 1.00 94.38 217 LEU A O 1
ATOM 1716 N N . VAL A 1 218 ? 16.436 11.094 2.904 1.00 94.88 218 VAL A N 1
ATOM 1717 C CA . VAL A 1 218 ? 15.450 10.012 2.748 1.00 94.88 218 VAL A CA 1
ATOM 1718 C C . VAL A 1 218 ? 15.540 9.029 3.916 1.00 94.88 218 VAL A C 1
ATOM 1720 O O . VAL A 1 218 ? 14.515 8.703 4.526 1.00 94.88 218 VAL A O 1
ATOM 1723 N N . LEU A 1 219 ? 16.751 8.590 4.268 1.00 95.50 219 LEU A N 1
ATOM 1724 C CA . LEU A 1 219 ? 16.968 7.659 5.374 1.00 95.50 219 LEU A CA 1
ATOM 1725 C C . LEU A 1 219 ? 16.500 8.253 6.711 1.00 95.50 219 LEU A C 1
ATOM 1727 O O . LEU A 1 219 ? 15.753 7.606 7.448 1.00 95.50 219 LEU A O 1
ATOM 1731 N N . VAL A 1 220 ? 16.892 9.494 7.009 1.00 96.94 220 VAL A N 1
ATOM 1732 C CA . VAL A 1 220 ? 16.551 10.183 8.263 1.00 96.94 220 VAL A CA 1
ATOM 1733 C C . VAL A 1 220 ? 15.041 10.344 8.416 1.00 96.94 220 VAL A C 1
ATOM 1735 O O . VAL A 1 220 ? 14.508 10.027 9.480 1.00 96.94 220 VAL A O 1
ATOM 1738 N N . ILE A 1 221 ? 14.332 10.790 7.374 1.00 96.19 221 ILE A N 1
ATOM 1739 C CA . ILE A 1 221 ? 12.879 11.008 7.446 1.00 96.19 221 ILE A CA 1
ATOM 1740 C C . ILE A 1 221 ? 12.137 9.678 7.678 1.00 96.19 221 ILE A C 1
ATOM 1742 O O . ILE A 1 221 ? 11.235 9.616 8.519 1.00 96.19 221 ILE A O 1
ATOM 1746 N N . ASN A 1 222 ? 12.528 8.600 6.990 1.00 96.00 222 ASN A N 1
ATOM 1747 C CA . ASN A 1 222 ? 11.895 7.288 7.162 1.00 96.00 222 ASN A CA 1
ATOM 1748 C C . ASN A 1 222 ? 12.190 6.677 8.542 1.00 96.00 222 ASN A C 1
ATOM 1750 O O . ASN A 1 222 ? 11.275 6.178 9.205 1.00 96.00 222 ASN A O 1
ATOM 1754 N N . LEU A 1 223 ? 13.434 6.769 9.025 1.00 96.88 223 LEU A N 1
ATOM 1755 C CA . LEU A 1 223 ? 13.794 6.312 10.371 1.00 96.88 223 LEU A CA 1
ATOM 1756 C C . LEU A 1 223 ? 13.083 7.122 11.460 1.00 96.88 223 LEU A C 1
ATOM 1758 O O . LEU A 1 223 ? 12.618 6.543 12.443 1.00 96.88 223 LEU A O 1
ATOM 1762 N N . ALA A 1 224 ? 12.944 8.437 11.281 1.00 96.38 224 ALA A N 1
ATOM 1763 C CA . ALA A 1 224 ? 12.202 9.288 12.204 1.00 96.38 224 ALA A CA 1
ATOM 1764 C C . ALA A 1 224 ? 10.724 8.873 12.291 1.00 96.38 224 ALA A C 1
ATOM 1766 O O . ALA A 1 224 ? 10.188 8.759 13.396 1.00 96.38 224 ALA A O 1
ATOM 1767 N N . LEU A 1 225 ? 10.075 8.574 11.158 1.00 95.56 225 LEU A N 1
ATOM 1768 C CA . LEU A 1 225 ? 8.701 8.060 11.139 1.00 95.56 225 LEU A CA 1
ATOM 1769 C C . LEU A 1 225 ? 8.581 6.746 11.927 1.00 95.56 225 LEU A C 1
ATOM 1771 O O . LEU A 1 225 ? 7.707 6.621 12.792 1.00 95.56 225 LEU A O 1
ATOM 1775 N N . ILE A 1 226 ? 9.480 5.790 11.675 1.00 95.69 226 ILE A N 1
ATOM 1776 C CA . ILE A 1 226 ? 9.504 4.498 12.377 1.00 95.69 226 ILE A CA 1
ATOM 1777 C C . ILE A 1 226 ? 9.721 4.706 13.880 1.00 95.69 226 ILE A C 1
ATOM 1779 O O . ILE A 1 226 ? 9.009 4.109 14.690 1.00 95.69 226 ILE A O 1
ATOM 1783 N N . ALA A 1 227 ? 10.646 5.584 14.272 1.00 96.19 227 ALA A N 1
ATOM 1784 C CA . ALA A 1 227 ? 10.909 5.902 15.672 1.00 96.19 227 ALA A CA 1
ATOM 1785 C C . ALA A 1 227 ? 9.678 6.514 16.364 1.00 96.19 227 ALA A C 1
ATOM 1787 O O . ALA A 1 227 ? 9.353 6.135 17.491 1.00 96.19 227 ALA A O 1
ATOM 1788 N N . VAL A 1 228 ? 8.943 7.406 15.689 1.00 95.25 228 VAL A N 1
ATOM 1789 C CA . VAL A 1 228 ? 7.681 7.971 16.201 1.00 95.25 228 VAL A CA 1
ATOM 1790 C C . VAL A 1 228 ? 6.619 6.880 16.374 1.00 95.25 228 VAL A C 1
ATOM 1792 O O . VAL A 1 228 ? 5.943 6.831 17.408 1.00 95.25 228 VAL A O 1
ATOM 1795 N N . PHE A 1 229 ? 6.486 5.966 15.413 1.00 94.19 229 PHE A N 1
ATOM 1796 C CA . PHE A 1 229 ? 5.544 4.844 15.495 1.00 94.19 229 PHE A CA 1
ATOM 1797 C C . PHE A 1 229 ? 5.912 3.899 16.648 1.00 94.19 229 PHE A C 1
ATOM 1799 O O . PHE A 1 229 ? 5.067 3.573 17.482 1.00 94.19 229 PHE A O 1
ATOM 1806 N N . ALA A 1 230 ? 7.186 3.530 16.768 1.00 94.56 230 ALA A N 1
ATOM 1807 C CA . ALA A 1 230 ? 7.681 2.698 17.858 1.00 94.56 230 ALA A CA 1
ATOM 1808 C C . ALA A 1 230 ? 7.473 3.371 19.224 1.00 94.56 230 ALA A C 1
ATOM 1810 O O . ALA A 1 230 ? 6.976 2.739 20.154 1.00 94.56 230 ALA A O 1
ATOM 1811 N N . ALA A 1 231 ? 7.772 4.667 19.346 1.00 94.56 231 ALA A N 1
ATOM 1812 C CA . ALA A 1 231 ? 7.607 5.409 20.592 1.00 94.56 231 ALA A CA 1
ATOM 1813 C C . ALA A 1 231 ? 6.132 5.570 20.993 1.00 94.56 231 ALA A C 1
ATOM 1815 O O . ALA A 1 231 ? 5.802 5.498 22.178 1.00 94.56 231 ALA A O 1
ATOM 1816 N N . THR A 1 232 ? 5.227 5.785 20.035 1.00 93.12 232 THR A N 1
ATOM 1817 C CA . THR A 1 232 ? 3.781 5.865 20.312 1.00 93.12 232 THR A CA 1
ATOM 1818 C C . THR A 1 232 ? 3.215 4.510 20.732 1.00 93.12 232 THR A C 1
ATOM 1820 O O . THR A 1 232 ? 2.492 4.444 21.729 1.00 93.12 232 THR A O 1
ATOM 1823 N N . LEU A 1 233 ? 3.606 3.423 20.060 1.00 91.25 233 LEU A N 1
ATOM 1824 C CA . LEU A 1 233 ? 3.237 2.058 20.444 1.00 91.25 233 LEU A CA 1
ATOM 1825 C C . LEU A 1 233 ? 3.806 1.671 21.812 1.00 91.25 233 LEU A C 1
ATOM 1827 O O . LEU A 1 233 ? 3.074 1.134 22.647 1.00 91.25 233 LEU A O 1
ATOM 1831 N N . ALA A 1 234 ? 5.077 1.984 22.076 1.00 92.56 234 ALA A N 1
ATOM 1832 C CA . ALA A 1 234 ? 5.713 1.758 23.368 1.00 92.56 234 ALA A CA 1
ATOM 1833 C C . ALA A 1 234 ? 4.952 2.499 24.469 1.00 92.56 234 ALA A C 1
ATOM 1835 O O . ALA A 1 234 ? 4.513 1.869 25.423 1.00 92.56 234 ALA A O 1
ATOM 1836 N N . ARG A 1 235 ? 4.680 3.801 24.308 1.00 92.94 235 ARG A N 1
ATOM 1837 C CA . ARG A 1 235 ? 3.911 4.585 25.292 1.00 92.94 235 ARG A CA 1
ATOM 1838 C C . ARG A 1 235 ? 2.499 4.040 25.519 1.00 92.94 235 ARG A C 1
ATOM 1840 O O . ARG A 1 235 ? 2.055 3.990 26.663 1.00 92.94 235 ARG A O 1
ATOM 1847 N N . ALA A 1 236 ? 1.809 3.604 24.465 1.00 89.38 236 ALA A N 1
ATOM 1848 C CA . ALA A 1 236 ? 0.458 3.051 24.568 1.00 89.38 236 ALA A CA 1
ATOM 1849 C C . ALA A 1 236 ? 0.425 1.667 25.246 1.00 89.38 236 ALA A C 1
ATOM 1851 O O . ALA A 1 236 ? -0.523 1.344 25.963 1.00 89.38 236 ALA A O 1
ATOM 185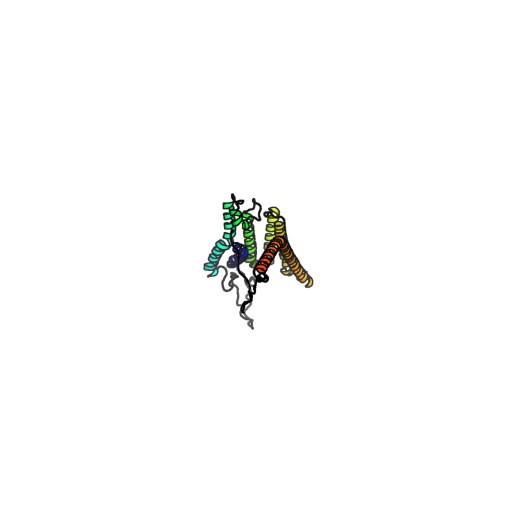2 N N . SER A 1 237 ? 1.454 0.842 25.032 1.00 90.62 237 SER A N 1
ATOM 1853 C CA . SER A 1 237 ? 1.551 -0.511 25.599 1.00 90.62 237 SER A CA 1
ATOM 1854 C C . SER A 1 237 ? 2.216 -0.547 26.979 1.00 90.62 237 SER A C 1
ATOM 1856 O O . SER A 1 237 ? 1.941 -1.461 27.759 1.00 90.62 237 SER A O 1
ATOM 1858 N N . TRP A 1 238 ? 3.019 0.464 27.320 1.00 90.06 238 TRP A N 1
ATOM 1859 C CA . TRP A 1 238 ? 3.816 0.544 28.547 1.00 90.06 238 TRP A CA 1
ATOM 1860 C C . TRP A 1 238 ? 3.027 0.274 29.836 1.00 90.06 238 TRP A C 1
ATOM 1862 O O . TRP A 1 238 ? 3.495 -0.529 30.645 1.00 90.06 238 TRP A O 1
ATOM 1872 N N . PRO A 1 239 ? 1.817 0.833 30.054 1.00 90.00 239 PRO A N 1
ATOM 1873 C CA . PRO A 1 239 ? 1.056 0.558 31.273 1.00 90.00 239 PRO A CA 1
ATOM 1874 C C . PRO A 1 239 ? 0.616 -0.908 31.373 1.00 90.00 239 PRO A C 1
ATOM 1876 O O . PRO A 1 239 ? 0.658 -1.497 32.451 1.00 90.00 239 PRO A O 1
ATOM 1879 N N . ARG A 1 240 ? 0.236 -1.522 30.243 1.00 86.94 240 ARG A N 1
ATOM 1880 C CA . ARG A 1 240 ? -0.181 -2.932 30.187 1.00 86.94 240 ARG A CA 1
ATOM 1881 C C . ARG A 1 240 ? 1.002 -3.863 30.417 1.00 86.94 240 ARG A C 1
ATOM 1883 O O . ARG A 1 240 ? 0.891 -4.796 31.204 1.00 86.94 240 ARG A O 1
ATOM 1890 N N . VAL A 1 241 ? 2.136 -3.578 29.779 1.00 84.31 241 VAL A N 1
ATOM 1891 C CA . VAL A 1 241 ? 3.376 -4.347 29.949 1.00 84.31 241 VAL A CA 1
ATOM 1892 C C . VAL A 1 241 ? 3.867 -4.259 31.392 1.00 84.31 241 VAL A C 1
ATOM 1894 O O . VAL A 1 241 ? 4.184 -5.287 31.984 1.00 84.31 241 VAL A O 1
ATOM 1897 N N . ARG A 1 242 ? 3.847 -3.068 32.007 1.00 90.56 242 ARG A N 1
ATOM 1898 C CA . ARG A 1 242 ? 4.198 -2.900 33.426 1.00 90.56 242 ARG A CA 1
ATOM 1899 C C . ARG A 1 242 ? 3.262 -3.667 34.355 1.00 90.56 242 ARG A C 1
ATOM 1901 O O . ARG A 1 242 ? 3.744 -4.295 35.288 1.00 90.56 242 ARG A O 1
ATOM 1908 N N . ALA A 1 243 ? 1.954 -3.653 34.095 1.00 87.00 243 ALA A N 1
ATOM 1909 C CA . ALA A 1 243 ? 0.986 -4.391 34.905 1.00 87.00 243 ALA A CA 1
ATOM 1910 C C . ALA A 1 243 ? 1.176 -5.915 34.804 1.00 87.00 243 ALA A C 1
ATOM 1912 O O . ALA A 1 243 ? 1.122 -6.613 35.815 1.00 87.00 243 ALA A O 1
ATOM 1913 N N . VAL A 1 244 ? 1.432 -6.439 33.601 1.00 87.12 244 VAL A N 1
ATOM 1914 C CA . VAL A 1 244 ? 1.730 -7.866 33.397 1.00 87.12 244 VAL A CA 1
ATOM 1915 C C . VAL A 1 244 ? 3.069 -8.240 34.036 1.00 87.12 244 VAL A C 1
ATOM 1917 O O . VAL A 1 244 ? 3.146 -9.252 34.726 1.00 87.12 244 VAL A O 1
ATOM 1920 N N . GLY A 1 245 ? 4.098 -7.406 33.870 1.00 85.81 245 GLY A N 1
ATOM 1921 C CA . GLY A 1 245 ? 5.411 -7.609 34.483 1.00 85.81 245 GLY A CA 1
ATOM 1922 C C . GLY A 1 245 ? 5.357 -7.614 36.011 1.00 85.81 245 GLY A C 1
ATOM 1923 O O . GLY A 1 245 ? 5.937 -8.498 36.633 1.00 85.81 245 GLY A O 1
ATOM 1924 N N . ALA A 1 246 ? 4.602 -6.695 36.621 1.00 86.12 246 ALA A N 1
ATOM 1925 C CA . ALA A 1 246 ? 4.394 -6.667 38.069 1.00 86.12 246 ALA A CA 1
ATOM 1926 C C . ALA A 1 246 ? 3.721 -7.955 38.576 1.00 86.12 246 ALA A C 1
ATOM 1928 O O . ALA A 1 246 ? 4.225 -8.582 39.504 1.00 86.12 246 ALA A O 1
ATOM 1929 N N . ARG A 1 247 ? 2.655 -8.413 37.903 1.00 86.44 247 ARG A N 1
ATOM 1930 C CA . ARG A 1 247 ? 1.974 -9.678 38.240 1.00 86.44 247 ARG A CA 1
ATOM 1931 C C . ARG A 1 247 ? 2.883 -10.896 38.076 1.00 86.44 247 ARG A C 1
ATOM 1933 O O . ARG A 1 247 ? 2.838 -11.802 38.898 1.00 86.44 247 ARG A O 1
ATOM 1940 N N . ALA A 1 248 ? 3.715 -10.925 37.035 1.00 84.25 248 ALA A N 1
ATOM 1941 C CA . ALA A 1 248 ? 4.668 -12.010 36.814 1.00 84.25 248 ALA A CA 1
ATOM 1942 C C . ALA A 1 248 ? 5.756 -12.053 37.902 1.00 84.25 248 ALA A C 1
ATOM 1944 O O . ALA A 1 248 ? 6.114 -13.136 38.365 1.00 84.25 248 ALA A O 1
ATOM 1945 N N . LEU A 1 249 ? 6.242 -10.889 38.350 1.00 89.06 249 LEU A N 1
ATOM 1946 C CA . LEU A 1 249 ? 7.199 -10.784 39.455 1.00 89.06 249 LEU A CA 1
ATOM 1947 C C . LEU A 1 249 ? 6.583 -11.220 40.794 1.00 89.06 249 LEU A C 1
ATOM 1949 O O . LEU A 1 249 ? 7.228 -11.954 41.543 1.00 89.06 249 LEU A O 1
ATOM 1953 N N . GLU A 1 250 ? 5.335 -10.838 41.075 1.00 86.31 250 GLU A N 1
ATOM 1954 C CA . GLU A 1 250 ? 4.597 -11.297 42.263 1.00 86.31 250 GLU A CA 1
ATOM 1955 C C . GLU A 1 250 ? 4.396 -12.819 42.260 1.00 86.31 250 GLU A C 1
ATOM 1957 O O . GLU A 1 250 ? 4.693 -13.486 43.254 1.00 86.31 250 GLU A O 1
ATOM 1962 N N . TYR A 1 251 ? 3.969 -13.390 41.129 1.00 83.06 251 TYR A N 1
ATOM 1963 C CA . TYR A 1 251 ? 3.781 -14.837 40.984 1.00 83.06 251 TYR A CA 1
ATOM 1964 C C . TYR A 1 251 ? 5.107 -15.601 41.113 1.00 83.06 251 TYR A C 1
ATOM 1966 O O . TYR A 1 251 ? 5.177 -16.633 41.780 1.00 83.06 251 TYR A O 1
ATOM 1974 N N . GLY A 1 252 ? 6.187 -15.063 40.537 1.00 84.00 252 GLY A N 1
ATOM 1975 C CA . GLY A 1 252 ? 7.538 -15.598 40.701 1.00 84.00 252 GLY A CA 1
ATOM 1976 C C . GLY A 1 252 ? 8.008 -15.570 42.158 1.00 84.00 252 GLY A C 1
ATOM 1977 O O . GLY A 1 252 ? 8.598 -16.542 42.631 1.00 84.00 252 GLY A O 1
ATOM 1978 N N . GLY A 1 253 ? 7.698 -14.502 42.899 1.00 83.06 253 GLY A N 1
ATOM 1979 C CA . GLY A 1 253 ? 7.980 -14.393 44.333 1.00 83.06 253 GLY A CA 1
ATOM 1980 C C . GLY A 1 253 ? 7.179 -15.378 45.193 1.00 83.06 253 GLY A C 1
ATOM 1981 O O . GLY A 1 253 ? 7.725 -15.941 46.143 1.00 83.06 253 GLY A O 1
ATOM 1982 N N . TYR A 1 254 ? 5.914 -15.628 44.844 1.00 79.12 254 TYR A N 1
ATOM 1983 C CA . TYR A 1 254 ? 5.068 -16.639 45.488 1.00 79.12 254 TYR A CA 1
ATOM 1984 C C . TYR A 1 254 ? 5.599 -18.062 45.258 1.00 79.12 254 TYR A C 1
ATOM 1986 O O . TYR A 1 254 ? 5.797 -18.811 46.215 1.00 79.12 254 TYR A O 1
ATOM 1994 N N . LEU A 1 255 ? 5.931 -18.411 44.010 1.00 81.06 255 LEU A N 1
ATOM 1995 C CA . LEU A 1 255 ? 6.514 -19.715 43.671 1.00 81.06 255 LEU A CA 1
ATOM 1996 C C . LEU A 1 255 ? 7.873 -19.937 44.348 1.00 81.06 255 LEU A C 1
ATOM 1998 O O . LEU A 1 255 ? 8.175 -21.047 44.778 1.00 81.06 255 LEU A O 1
ATOM 2002 N N . ARG A 1 256 ? 8.687 -18.884 44.489 1.00 82.62 256 ARG A N 1
ATOM 2003 C CA . ARG A 1 256 ? 9.979 -18.963 45.188 1.00 82.62 256 ARG A CA 1
ATOM 2004 C C . ARG A 1 256 ? 9.812 -19.205 46.692 1.00 82.62 256 ARG A C 1
ATOM 2006 O O . ARG A 1 256 ? 10.596 -19.965 47.248 1.00 82.62 256 ARG A O 1
ATOM 2013 N N . ARG A 1 257 ? 8.776 -18.626 47.316 1.00 79.81 257 ARG A N 1
ATOM 2014 C CA . ARG A 1 257 ? 8.401 -18.883 48.720 1.00 79.81 257 ARG A CA 1
ATOM 2015 C C . ARG A 1 257 ? 7.879 -20.303 48.940 1.00 79.81 257 ARG A C 1
ATOM 2017 O O . ARG A 1 257 ? 8.252 -20.919 49.922 1.00 79.81 257 ARG A O 1
ATOM 2024 N N . MET A 1 258 ? 7.086 -20.843 48.012 1.00 74.94 258 MET A N 1
ATOM 2025 C CA . MET A 1 258 ? 6.637 -22.245 48.084 1.00 74.94 258 MET A CA 1
ATOM 2026 C C . MET A 1 258 ? 7.751 -23.262 47.797 1.00 74.94 258 MET A C 1
ATOM 2028 O O . MET A 1 258 ? 7.630 -24.423 48.173 1.00 74.94 258 MET A O 1
ATOM 2032 N N . ARG A 1 259 ? 8.824 -22.848 47.111 1.00 72.38 259 ARG A N 1
ATOM 2033 C CA . ARG A 1 259 ? 9.988 -23.699 46.829 1.00 72.38 259 ARG A CA 1
ATOM 2034 C C . ARG A 1 259 ? 11.015 -23.714 47.963 1.00 72.38 259 ARG A C 1
ATOM 2036 O O . ARG A 1 259 ? 11.840 -24.623 47.987 1.00 72.38 259 ARG A O 1
ATOM 2043 N N . GLN A 1 260 ? 11.005 -22.731 48.865 1.00 69.19 260 GLN A N 1
ATOM 2044 C CA . GLN A 1 260 ? 11.814 -22.828 50.077 1.00 69.19 260 GLN A CA 1
ATOM 2045 C C . GLN A 1 260 ? 11.245 -23.971 50.930 1.00 69.19 260 GLN A C 1
ATOM 2047 O O . GLN A 1 260 ? 10.053 -23.937 51.243 1.00 69.19 260 GLN A O 1
ATOM 2052 N N . PRO A 1 261 ? 12.053 -24.994 51.268 1.00 57.03 261 PRO A N 1
ATOM 2053 C CA . PRO A 1 261 ? 11.648 -25.974 52.260 1.00 57.03 261 PRO A CA 1
ATOM 2054 C C . PRO A 1 261 ? 11.283 -25.228 53.544 1.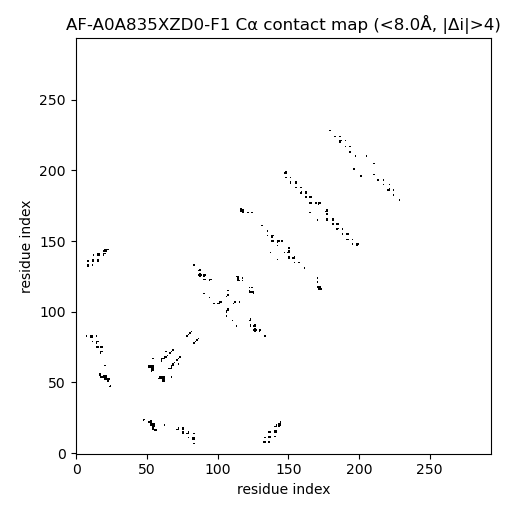00 57.03 261 PRO A C 1
ATOM 2056 O O . PRO A 1 261 ? 11.868 -24.187 53.846 1.00 57.03 261 PRO A O 1
ATOM 2059 N N . ALA A 1 262 ? 10.288 -25.737 54.263 1.00 57.19 262 ALA A N 1
ATOM 2060 C CA . ALA A 1 262 ? 9.925 -25.266 55.588 1.00 57.19 262 ALA A CA 1
ATOM 2061 C C . ALA A 1 262 ? 11.075 -25.544 56.572 1.00 57.19 262 ALA A C 1
ATOM 2063 O O . ALA A 1 262 ? 11.001 -26.467 57.374 1.00 57.19 262 ALA A O 1
ATOM 2064 N N . ASP A 1 263 ? 12.151 -24.770 56.488 1.00 55.72 263 ASP A N 1
ATOM 2065 C CA . ASP A 1 263 ? 13.187 -24.755 57.504 1.00 55.72 263 ASP A CA 1
ATOM 2066 C C . ASP A 1 263 ? 12.740 -23.791 58.608 1.00 55.72 263 ASP A C 1
ATOM 2068 O O . ASP A 1 263 ? 12.444 -22.622 58.353 1.00 55.72 263 ASP A O 1
ATOM 2072 N N . ALA A 1 264 ? 12.708 -24.336 59.827 1.00 53.47 264 ALA A N 1
ATOM 2073 C CA . ALA A 1 264 ? 12.309 -23.744 61.106 1.00 53.47 264 ALA A CA 1
ATOM 2074 C C . ALA A 1 264 ? 10.814 -23.839 61.486 1.00 53.47 264 ALA A C 1
ATOM 2076 O O . ALA A 1 264 ? 10.161 -22.840 61.778 1.00 53.47 264 ALA A O 1
ATOM 2077 N N . VAL A 1 265 ? 10.294 -25.065 61.618 1.00 50.69 265 VAL A N 1
ATOM 2078 C CA . VAL A 1 265 ? 9.490 -25.381 62.813 1.00 50.69 265 VAL A CA 1
ATOM 2079 C C . VAL A 1 265 ? 10.418 -26.135 63.756 1.00 50.69 265 VAL A C 1
ATOM 2081 O O . VAL A 1 265 ? 10.717 -27.309 63.553 1.00 50.69 265 VAL A O 1
ATOM 2084 N N . GLU A 1 266 ? 10.952 -25.406 64.729 1.00 53.19 266 GLU A N 1
ATOM 2085 C CA . GLU A 1 266 ? 11.719 -25.950 65.846 1.00 53.19 266 GLU A CA 1
ATOM 2086 C C . GLU A 1 266 ? 10.830 -26.967 66.594 1.00 53.19 266 GLU A C 1
ATOM 2088 O O . GLU A 1 266 ? 9.663 -26.658 66.866 1.00 53.19 266 GLU A O 1
ATOM 2093 N N . PRO A 1 267 ? 11.296 -28.202 66.859 1.00 45.84 267 PRO A N 1
ATOM 2094 C CA . PRO A 1 267 ? 10.477 -29.191 67.548 1.00 45.84 267 PRO A CA 1
ATOM 2095 C C . PRO A 1 267 ? 10.186 -28.738 68.992 1.00 45.84 267 PRO A C 1
ATOM 2097 O O . PRO A 1 267 ? 10.997 -28.020 69.582 1.00 45.84 267 PRO A O 1
ATOM 2100 N N . PRO A 1 268 ? 9.041 -29.135 69.582 1.00 49.47 268 PRO 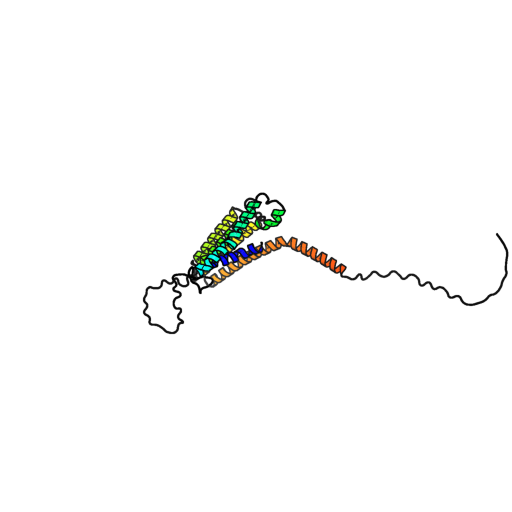A N 1
ATOM 2101 C CA . PRO A 1 268 ? 8.679 -28.736 70.940 1.00 49.47 268 PRO A CA 1
ATOM 2102 C C . PRO A 1 268 ? 9.718 -29.252 71.947 1.00 49.47 268 PRO A C 1
ATOM 2104 O O . PRO A 1 268 ? 10.310 -30.307 71.703 1.00 49.47 268 PRO A O 1
ATOM 2107 N N . PRO A 1 269 ? 9.918 -28.567 73.088 1.00 46.56 269 PRO A N 1
ATOM 2108 C CA . PRO A 1 269 ? 10.855 -29.023 74.103 1.00 46.56 269 PRO A CA 1
ATOM 2109 C C . PRO A 1 269 ? 10.418 -30.399 74.613 1.00 46.56 269 PRO A C 1
ATOM 2111 O O . PRO A 1 269 ? 9.283 -30.588 75.051 1.00 46.56 269 PRO A O 1
ATOM 2114 N N . GLU A 1 270 ? 11.334 -31.357 74.505 1.00 45.78 270 GLU A N 1
ATOM 2115 C CA . GLU A 1 270 ? 11.201 -32.734 74.966 1.00 45.78 270 GLU A CA 1
ATOM 2116 C C . GLU A 1 270 ? 10.878 -32.734 76.468 1.00 45.78 270 GLU A C 1
ATOM 2118 O O . GLU A 1 270 ? 11.719 -32.433 77.316 1.00 45.78 270 GLU A O 1
ATOM 2123 N N . ALA A 1 271 ? 9.616 -33.004 76.798 1.00 44.56 271 ALA A N 1
ATOM 2124 C CA . ALA A 1 271 ? 9.169 -33.167 78.167 1.00 44.56 271 ALA A CA 1
ATOM 2125 C C . ALA A 1 271 ? 9.548 -34.565 78.679 1.00 44.56 271 ALA A C 1
ATOM 2127 O O . ALA A 1 271 ? 9.163 -35.573 78.094 1.00 44.56 271 ALA A O 1
ATOM 2128 N N . ALA A 1 272 ? 10.226 -34.562 79.829 1.00 43.62 272 ALA A N 1
ATOM 2129 C CA . ALA A 1 272 ? 10.281 -35.613 80.844 1.00 43.62 272 ALA A CA 1
ATOM 2130 C C . ALA A 1 272 ? 11.043 -36.915 80.515 1.00 43.62 272 ALA A C 1
ATOM 2132 O O . ALA A 1 272 ? 10.483 -37.911 80.062 1.00 43.62 272 ALA A O 1
ATOM 2133 N N . LYS A 1 273 ? 12.310 -36.961 80.949 1.00 38.88 273 LYS A N 1
ATOM 2134 C CA . LYS A 1 273 ? 12.846 -38.156 81.616 1.00 38.88 273 LYS A CA 1
ATOM 2135 C C . LYS A 1 273 ? 12.648 -37.967 83.118 1.00 38.88 273 LYS A C 1
ATOM 2137 O O . LYS A 1 273 ? 13.412 -37.262 83.766 1.00 38.88 273 LYS A O 1
ATOM 2142 N N . GLU A 1 274 ? 11.565 -38.534 83.627 1.00 39.50 274 GLU A N 1
ATOM 2143 C CA . GLU A 1 274 ? 11.305 -38.695 85.055 1.00 39.50 274 GLU A CA 1
ATOM 2144 C C . GLU A 1 274 ? 12.110 -39.924 85.513 1.00 39.50 274 GLU A C 1
ATOM 2146 O O . GLU A 1 274 ? 11.801 -41.057 85.142 1.00 39.50 274 GLU A O 1
ATOM 2151 N N . GLU A 1 275 ? 13.217 -39.701 86.224 1.00 40.25 275 GLU A N 1
ATOM 2152 C CA . GLU A 1 275 ? 13.967 -40.766 86.893 1.00 40.25 275 GLU A CA 1
ATOM 2153 C C . GLU A 1 275 ? 13.142 -41.275 88.084 1.00 40.25 275 GLU A C 1
ATOM 2155 O O . GLU A 1 275 ? 12.952 -40.564 89.071 1.00 40.25 275 GLU A O 1
ATOM 2160 N N . LEU A 1 276 ? 12.648 -42.514 88.000 1.00 37.34 276 LEU A N 1
ATOM 2161 C CA . LEU A 1 276 ? 12.154 -43.245 89.167 1.00 37.34 276 LEU A CA 1
ATOM 2162 C C . LEU A 1 276 ? 13.353 -43.793 89.967 1.00 37.34 276 LEU A C 1
ATOM 2164 O O . LEU A 1 276 ? 14.235 -44.416 89.368 1.00 37.34 276 LEU A O 1
ATOM 2168 N N . PRO A 1 277 ? 13.394 -43.624 91.301 1.00 36.97 277 PRO A N 1
ATOM 2169 C CA . PRO A 1 277 ? 14.486 -44.120 92.124 1.00 36.97 277 PRO A CA 1
ATOM 2170 C C . PRO A 1 277 ? 14.381 -45.634 92.329 1.00 36.97 277 PRO A C 1
ATOM 2172 O O . PRO A 1 277 ? 13.335 -46.175 92.688 1.00 36.97 277 PRO A O 1
ATOM 2175 N N . GLN A 1 278 ? 15.508 -46.306 92.117 1.00 36.47 278 GLN A N 1
ATOM 2176 C CA . GLN A 1 278 ? 15.708 -47.725 92.371 1.00 36.47 278 GLN A CA 1
ATOM 2177 C C . GLN A 1 278 ? 15.854 -47.941 93.885 1.00 36.47 278 GLN A C 1
ATOM 2179 O O . GLN A 1 278 ? 16.755 -47.392 94.518 1.00 36.47 278 GLN A O 1
ATOM 2184 N N . GLN A 1 279 ? 14.922 -48.697 94.461 1.00 36.22 279 GLN A N 1
ATOM 2185 C CA . GLN A 1 279 ? 14.826 -48.991 95.885 1.00 36.22 279 GLN A CA 1
ATOM 2186 C C . GLN A 1 279 ? 15.119 -50.481 96.088 1.00 36.22 279 GLN A C 1
ATOM 2188 O O . GLN A 1 279 ? 14.251 -51.305 95.837 1.00 36.22 279 GLN A O 1
ATOM 2193 N N . ASP A 1 280 ? 16.334 -50.796 96.535 1.00 34.69 280 ASP A N 1
ATOM 2194 C CA . ASP A 1 280 ? 16.716 -52.070 97.151 1.00 34.69 280 ASP A CA 1
ATOM 2195 C C . ASP A 1 280 ? 17.802 -51.762 98.194 1.00 34.69 280 ASP A C 1
ATOM 2197 O O . ASP A 1 280 ? 18.903 -51.348 97.847 1.00 34.69 280 ASP A O 1
ATOM 2201 N N . ASP A 1 281 ? 17.436 -51.815 99.479 1.00 37.66 281 ASP A N 1
ATOM 2202 C CA . ASP A 1 281 ? 18.087 -52.681 100.472 1.00 37.66 281 ASP A CA 1
ATOM 2203 C C . ASP A 1 281 ? 17.598 -52.388 101.908 1.00 37.66 281 ASP A C 1
ATOM 2205 O O . ASP A 1 281 ? 17.841 -51.343 102.503 1.00 37.66 281 ASP A O 1
ATOM 2209 N N . ALA A 1 282 ? 16.901 -53.399 102.432 1.00 35.09 282 ALA A N 1
ATOM 2210 C CA . ALA A 1 282 ? 17.042 -54.010 103.754 1.00 35.09 282 ALA A CA 1
ATOM 2211 C C . ALA A 1 282 ? 16.847 -53.217 105.075 1.00 35.09 282 ALA A C 1
ATOM 2213 O O . ALA A 1 282 ? 17.628 -52.363 105.471 1.00 35.09 282 ALA A O 1
ATOM 2214 N N . ALA A 1 283 ? 15.902 -53.774 105.852 1.00 36.03 283 ALA A N 1
ATOM 2215 C CA . ALA A 1 283 ? 15.946 -54.034 107.300 1.00 36.03 283 ALA A CA 1
ATOM 2216 C C . ALA A 1 283 ? 15.854 -52.825 108.259 1.00 36.03 283 ALA A C 1
ATOM 2218 O O . ALA A 1 283 ? 16.789 -52.069 108.469 1.00 36.03 283 ALA A O 1
ATOM 2219 N N . ALA A 1 284 ? 14.685 -52.582 108.856 1.00 36.75 284 ALA A N 1
ATOM 2220 C CA . ALA A 1 284 ? 14.181 -53.269 110.055 1.00 36.75 284 ALA A CA 1
ATOM 2221 C C . ALA A 1 284 ? 14.952 -52.921 111.343 1.00 36.75 284 ALA A C 1
ATOM 2223 O O . ALA A 1 284 ? 15.884 -53.610 111.747 1.00 36.75 284 ALA A O 1
ATOM 2224 N N . ALA A 1 285 ? 14.433 -51.926 112.059 1.00 35.47 285 ALA A N 1
ATOM 2225 C CA . ALA A 1 285 ? 14.440 -51.892 113.513 1.00 35.47 285 ALA A CA 1
ATOM 2226 C C . ALA A 1 285 ? 13.071 -51.360 113.965 1.00 35.47 285 ALA A C 1
ATOM 2228 O O . ALA A 1 285 ? 12.654 -50.310 113.492 1.00 35.47 285 ALA A O 1
ATOM 2229 N N . PHE A 1 286 ? 12.382 -52.178 114.773 1.00 35.03 286 PHE A N 1
ATOM 2230 C CA . PHE A 1 286 ? 11.510 -51.833 115.910 1.00 35.03 286 PHE A CA 1
ATOM 2231 C C . PHE A 1 286 ? 10.727 -50.501 115.809 1.00 35.03 286 PHE A C 1
ATOM 2233 O O . PHE A 1 286 ? 11.308 -49.439 115.684 1.00 35.03 286 PHE A O 1
ATOM 2240 N N . GLU A 1 287 ? 9.404 -50.441 115.976 1.00 39.81 287 GLU A N 1
ATOM 2241 C CA . GLU A 1 287 ? 8.721 -50.842 117.209 1.00 39.81 287 GLU A CA 1
ATOM 2242 C C . GLU A 1 287 ? 7.185 -50.631 117.096 1.00 39.81 287 GLU A C 1
ATOM 2244 O O . GLU A 1 287 ? 6.713 -49.767 116.365 1.00 39.81 287 GLU A O 1
ATOM 2249 N N . SER A 1 288 ? 6.441 -51.463 117.838 1.00 40.31 288 SER A N 1
ATOM 2250 C CA . SER A 1 288 ? 5.113 -51.246 118.462 1.00 40.31 288 SER A CA 1
ATOM 2251 C C . SER A 1 288 ? 3.875 -50.749 117.665 1.00 40.31 288 SER A C 1
ATOM 2253 O O . SER A 1 288 ? 3.515 -49.581 117.594 1.00 40.31 288 SER A O 1
ATOM 2255 N N . LYS A 1 289 ? 3.084 -51.749 117.246 1.00 40.31 289 LYS A N 1
ATOM 2256 C CA . LYS A 1 289 ? 1.605 -51.916 117.373 1.00 40.31 289 LYS A CA 1
ATOM 2257 C C . LYS A 1 289 ? 0.959 -51.232 118.630 1.00 40.31 289 LYS A C 1
ATOM 2259 O O . LYS A 1 289 ? 1.665 -51.081 119.620 1.00 40.31 289 LYS A O 1
ATOM 2264 N N . PRO A 1 290 ? -0.392 -51.186 118.793 1.00 52.53 290 PRO A N 1
ATOM 2265 C CA . PRO A 1 290 ? -1.481 -50.662 117.941 1.00 52.53 290 PRO A CA 1
ATOM 2266 C C . PRO A 1 290 ? -2.617 -49.959 118.758 1.00 52.53 290 PRO A C 1
ATOM 2268 O O . PRO A 1 290 ? -2.640 -49.983 119.984 1.00 52.53 290 PRO A O 1
ATOM 2271 N N . GLY A 1 291 ? -3.650 -49.437 118.088 1.00 34.06 291 GLY A N 1
ATOM 2272 C CA . GLY A 1 291 ? -4.948 -49.111 118.711 1.00 34.06 291 GLY A CA 1
ATOM 2273 C C . GLY A 1 291 ? -5.826 -48.310 117.748 1.00 34.06 291 GLY A C 1
ATOM 2274 O O . GLY A 1 291 ? -5.545 -47.154 117.491 1.00 34.06 291 GLY A O 1
ATOM 2275 N N . SER A 1 292 ? -6.706 -48.961 116.988 1.00 38.19 292 SER A N 1
ATOM 2276 C CA . SER A 1 292 ? -8.118 -49.213 117.326 1.00 38.19 292 SER A CA 1
ATOM 2277 C C . SER A 1 292 ? -9.058 -48.064 116.937 1.00 38.19 292 SER A C 1
ATOM 2279 O O . SER A 1 292 ? -9.192 -47.098 117.669 1.00 38.19 292 SER A O 1
ATOM 2281 N N . GLN A 1 293 ? -9.766 -48.323 115.832 1.00 41.47 293 GLN A N 1
ATOM 2282 C CA . GLN A 1 293 ? -11.195 -48.088 115.582 1.00 41.47 293 GLN A CA 1
ATOM 2283 C C . GLN A 1 293 ? -11.768 -46.663 115.469 1.00 41.47 293 GLN A C 1
ATOM 2285 O O . GLN A 1 293 ? -11.677 -45.858 116.387 1.00 41.47 293 GLN A O 1
ATOM 2290 N N . ALA A 1 294 ? -12.556 -46.563 114.386 1.00 41.22 294 ALA A N 1
ATOM 2291 C CA . ALA A 1 294 ? -13.673 -45.665 114.074 1.00 41.22 294 ALA A CA 1
ATOM 2292 C C . ALA A 1 294 ? -13.325 -44.286 113.504 1.00 41.22 294 ALA A C 1
ATOM 2294 O O . ALA A 1 294 ? -12.802 -43.426 114.239 1.00 41.22 294 ALA A O 1
#

Radius of gyration: 41.27 Å; Cα contacts (8 Å, |Δi|>4): 197; chains: 1; bounding box: 63×74×163 Å

Solvent-accessible surface area (backbone atoms only — not comparable to full-atom values): 17510 Å² total; per-residue (Å²): 114,70,67,60,65,72,46,38,66,60,51,39,40,57,35,49,35,67,77,20,48,36,70,90,61,84,69,76,75,66,90,60,87,69,74,95,79,82,89,78,92,69,83,83,79,75,66,75,75,54,98,56,34,27,24,70,83,45,76,90,39,51,42,76,38,71,64,41,42,74,50,48,45,57,51,30,52,53,44,33,48,62,69,49,49,35,55,34,50,50,51,35,52,54,51,60,74,44,61,89,44,64,86,39,68,70,44,38,73,75,48,27,86,64,28,66,61,26,35,84,93,37,41,56,47,55,27,51,54,48,52,48,51,49,51,54,42,48,49,61,47,56,23,67,69,46,58,68,67,60,32,51,51,51,51,41,53,52,46,52,52,52,38,50,49,49,66,70,69,52,43,48,64,50,66,67,60,49,49,53,55,44,50,51,40,52,53,52,43,52,42,53,60,58,54,45,57,75,69,69,65,48,68,89,78,41,52,75,70,47,53,52,51,51,53,52,49,49,51,51,54,54,51,50,51,51,50,50,52,51,51,52,52,47,63,71,43,43,67,59,54,50,52,50,50,51,52,51,52,51,52,50,52,51,54,52,58,72,65,48,72,87,79,82,77,76,78,77,83,86,77,79,88,79,84,78,84,88,87,85,84,84,84,90,77,88,83,82,86,88,85,84,86,134

Mean predicted aligned error: 13.46 Å

Sequence (294 aa):
MMALFVLFPSWANAGFSIFSCYLVDNTPSLGQRGSATESLNGFEFALATAPSGYWTRDMQQECYVGAHASFYVPLGVVFLLVFCVSPPVVNFVLLWRVRHKLDNHHTIQVYGFMYNRYRRRWFWWDSVLMCQTLALVAVEVFGGVLEVVYQALTLQILLMCFGGVNMTIKPSKDALLRHLEFWSCVVLSTTIALNLHFVTGTDALVDEAGGVAIGVLVLVINLALIAVFAATLARASWPRVRAVGARALEYGGYLRRMRQPADAVEPPPEAAKEELPQQDDAAAAFESKPGSQA

InterPro domains:
  IPR051246 WD repeat-containing protein 48 [PTHR19862] (1-233)

pLDDT: mean 79.41, std 19.77, range [34.06, 96.94]

Secondary structure (DSSP, 8-state):
-HHHHHSHHHHHHHHHHTS-EE-S--S--------S---SS---------SS-EETTEEEEETTSHHIIIIIHHHHHHHIIIIIIHHHHHHHHHHHHHTT-TTSHHHHHHHHHHHTTB-GGGTTHHHHHHHHHHHHHHHHHHGGGS-HHHHHHHHHHHHHHHHHHHHHH--BS-HHHHHHHHHHHHHHHHHHHHHHHHHTT-TTTS-HHHHHHHHHHHHHHHHHHHHHHHHHHHHHHHHHHHHHHHHHHHHHHHHHHHHS-----PPPP------PPP----------------

Foldseek 3Di:
DVVLVVCQLVLLLVLLLLQFFAAPDPPPPPPDPPDPDDDDDDDPPPDPPDPFTARPVDRVHTHCDDCSVPPSVVVSVVSCVPRQVCVLVVLQVVCVVCLVPCVPPVNCVPNVVQAVQFDSVCSSVSSVVSVLSSVLSNLVRRVNHPQPLVSLVVSLVSLVVVLVVCQVVVGGPDPVVSVLSNLVSVLVSVLSVLVVVVRVPVCVPAPPVRNVVSVVVNVVSVVVSVVVVVVVVCVVCVVVVVVVVVVVVVVVVVVVVVPPPPDDPDDPPDDDPDDDDDDDDDDDDDDDDDDDDD

Organism: NCBI:txid47281